Protein AF-A0AAR2LKY1-F1 (afdb_monomer)

Foldseek 3Di:
DDDPPPDPVPPPVVVVVVVVVVVVVVVVVVVVVVVVVVVVVVVVVVVVVVVVVVVVVVVVVVVVVVVVVVVVVVVVVVVVVVVVVVVVVVVVVVVVVVVVVVVVVVVVVVVVVVVVVVVVVVVVVVVVVVVVVVVVVVVVVVVVVVVVVQVVVVVVLVVVVWDDDDRDTHHDDPDDDDPVVVQVVQVVVVHGPDDDPDPVSVDDDDD

Solvent-accessible surface area (backbone atoms only — not comparable to full-atom values): 11869 Å² total; per-residue (Å²): 134,90,80,84,85,81,77,70,88,60,62,64,62,50,52,55,52,48,51,54,49,51,53,50,49,52,51,50,52,53,50,50,52,53,50,52,53,51,48,54,52,52,50,53,52,48,55,52,50,50,53,53,53,52,51,52,49,52,51,52,51,53,51,49,53,53,52,53,50,52,50,52,52,50,53,51,49,50,53,51,53,53,51,53,49,52,53,50,54,52,51,51,52,52,52,54,50,53,51,51,53,50,54,52,50,51,53,53,51,55,50,52,53,51,53,51,54,52,52,50,52,54,51,52,52,52,53,52,51,49,54,52,48,51,54,51,51,56,50,51,54,50,50,54,50,50,52,53,53,49,54,53,52,51,53,50,42,42,76,75,64,30,48,79,55,102,92,47,78,45,75,80,77,92,72,90,71,56,74,69,57,49,37,48,53,29,44,74,73,76,48,64,69,88,76,79,87,46,74,83,71,61,63,76,85,80,129

Organism: Pygocentrus nattereri (NCBI:txid42514)

pLDDT: mean 89.88, std 14.61, range [39.44, 98.62]

Secondary structure (DSSP, 8-state):
---SSSSSTTTHHHHHHHHHHHHHHHHHHHHHHHHHHHHHHHHHHHHHHHHHHHHHHHHHHHHHHHHHHHHHHHHHHHHHHHHHHHHHHHHHHHHHHHHHHHHHHHHHHHHHHHHHHHHHHHHHHHHHHHHHHHHHHHHHHHHHH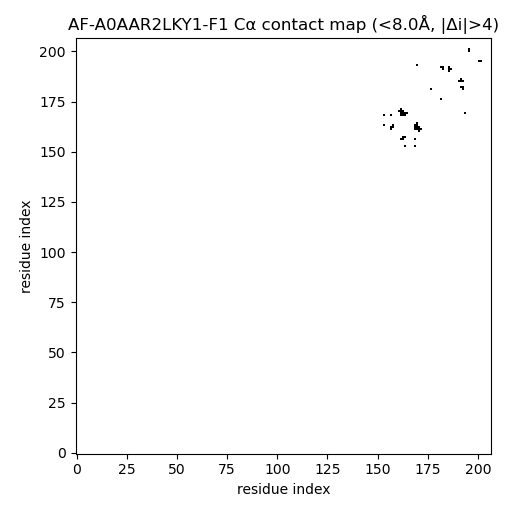HHHHHHHHHHHHHHTTPEEETTEEE---SS---HHHHHHHHHHTT-------STTTS-----

InterPro domains:
  IPR016186 C-type lectin-like/link domain superfamily [G3DSA:3.10.100.10] (134-204)
  IPR016187 C-type lectin fold [SSF56436] (148-202)
  IPR039689 B-cell differentiation antigen CD72 [PTHR15028] (20-203)

Structure (mmCIF, N/CA/C/O backbone):
data_AF-A0AAR2LKY1-F1
#
_entry.id   AF-A0AAR2LKY1-F1
#
loop_
_atom_site.group_PDB
_atom_site.id
_atom_site.type_symbol
_atom_site.label_atom_id
_atom_site.label_alt_id
_atom_site.label_comp_id
_atom_site.label_asym_id
_atom_site.label_entity_id
_atom_site.label_seq_id
_atom_site.pdbx_PDB_ins_code
_atom_site.Cartn_x
_atom_site.Cartn_y
_atom_site.Cartn_z
_atom_site.occupancy
_atom_site.B_iso_or_equiv
_atom_site.auth_seq_id
_atom_site.auth_comp_id
_atom_site.auth_asym_id
_atom_site.auth_atom_id
_atom_site.pdbx_PDB_model_num
ATOM 1 N N . MET A 1 1 ? 84.791 10.234 -128.615 1.00 42.12 1 MET A N 1
ATOM 2 C CA . MET A 1 1 ? 84.547 11.677 -128.827 1.00 42.12 1 MET A CA 1
ATOM 3 C C . MET A 1 1 ? 83.036 11.897 -128.712 1.00 42.12 1 MET A C 1
ATOM 5 O O . MET A 1 1 ? 82.338 11.952 -129.705 1.00 42.12 1 MET A O 1
ATOM 9 N N . CYS A 1 2 ? 82.435 11.636 -127.548 1.00 48.69 2 CYS A N 1
ATOM 10 C CA . CYS A 1 2 ? 82.313 12.575 -126.421 1.00 48.69 2 CYS A CA 1
ATOM 11 C C . CYS A 1 2 ? 81.865 13.966 -126.884 1.00 48.69 2 CYS A C 1
ATOM 13 O O . CYS A 1 2 ? 82.739 14.778 -127.157 1.00 48.69 2 CYS A O 1
ATOM 15 N N . LEU A 1 3 ? 80.543 14.186 -126.991 1.00 42.34 3 LEU A N 1
ATOM 16 C CA . LEU A 1 3 ? 79.830 15.420 -126.574 1.00 42.34 3 LEU A CA 1
ATOM 17 C C . LEU A 1 3 ? 78.361 15.538 -127.043 1.00 42.34 3 LEU A C 1
ATOM 19 O O . LEU A 1 3 ? 77.774 16.599 -126.892 1.00 42.34 3 LEU A O 1
ATOM 23 N N . TYR A 1 4 ? 77.707 14.471 -127.515 1.00 39.44 4 TYR A N 1
ATOM 24 C CA . TYR A 1 4 ? 76.230 14.462 -127.626 1.00 39.44 4 TYR A CA 1
ATOM 25 C C . TYR A 1 4 ? 75.535 13.542 -126.611 1.00 39.44 4 TYR A C 1
ATOM 27 O O . TYR A 1 4 ? 74.364 13.203 -126.733 1.00 39.44 4 TYR A O 1
ATOM 35 N N . ILE A 1 5 ? 76.259 13.197 -125.545 1.00 48.53 5 ILE A N 1
ATOM 36 C CA . ILE A 1 5 ? 75.710 12.680 -124.291 1.00 48.53 5 ILE A CA 1
ATOM 37 C C . ILE A 1 5 ? 75.505 13.901 -123.382 1.00 48.53 5 ILE A C 1
ATOM 39 O O . ILE A 1 5 ? 76.355 14.153 -122.543 1.00 48.53 5 ILE A O 1
ATOM 43 N N . PHE A 1 6 ? 74.467 14.725 -123.588 1.00 48.22 6 PHE A N 1
ATOM 44 C CA . PHE A 1 6 ? 74.024 15.659 -122.527 1.00 48.22 6 PHE A CA 1
ATOM 45 C C . PHE A 1 6 ? 72.581 16.204 -122.634 1.00 48.22 6 PHE A C 1
ATOM 47 O O . PHE A 1 6 ? 72.136 16.820 -121.673 1.00 48.22 6 PHE A O 1
ATOM 54 N N . SER A 1 7 ? 71.801 15.970 -123.709 1.00 47.62 7 SER A N 1
ATOM 55 C CA . SER A 1 7 ? 70.484 16.647 -123.843 1.00 47.62 7 SER A CA 1
ATOM 56 C C . SER A 1 7 ? 69.212 15.779 -123.793 1.00 47.62 7 SER A C 1
ATOM 58 O O . SER A 1 7 ? 68.170 16.319 -123.434 1.00 47.62 7 SER A O 1
ATOM 60 N N . GLU A 1 8 ? 69.230 14.468 -124.084 1.00 43.53 8 GLU A N 1
ATOM 61 C CA . GLU A 1 8 ? 67.970 13.683 -124.177 1.00 43.53 8 GLU A CA 1
ATOM 62 C C . GLU A 1 8 ? 67.787 12.551 -123.154 1.00 43.53 8 GLU A C 1
ATOM 64 O O . GLU A 1 8 ? 66.674 12.061 -122.974 1.00 43.53 8 GLU A O 1
ATOM 69 N N . LEU A 1 9 ? 68.797 12.233 -122.335 1.00 44.31 9 LEU A N 1
ATOM 70 C CA . LEU A 1 9 ? 68.629 11.349 -121.162 1.00 44.31 9 LEU A CA 1
ATOM 71 C C . LEU A 1 9 ? 67.823 12.021 -120.013 1.00 44.31 9 LEU A C 1
ATOM 73 O O . LEU A 1 9 ? 67.823 11.556 -118.877 1.00 44.31 9 LEU A O 1
ATOM 77 N N . SER A 1 10 ? 67.142 13.136 -120.309 1.00 52.94 10 SER A N 1
ATOM 78 C CA . SER A 1 10 ? 66.490 14.068 -119.378 1.00 52.94 10 SER A CA 1
ATOM 79 C C . SER A 1 10 ? 64.951 13.996 -119.405 1.00 52.94 10 SER A C 1
ATOM 81 O O . SER A 1 10 ? 64.291 14.460 -118.477 1.00 52.94 10 SER A O 1
ATOM 83 N N . THR A 1 11 ? 64.330 13.369 -120.412 1.00 48.34 11 THR A N 1
ATOM 84 C CA . THR A 1 11 ? 62.856 13.340 -120.547 1.00 48.34 11 THR A CA 1
ATOM 85 C C . THR A 1 11 ? 62.206 12.035 -120.071 1.00 48.34 11 THR A C 1
ATOM 87 O O . THR A 1 11 ? 61.117 12.092 -119.499 1.00 48.34 11 THR A O 1
ATOM 90 N N . ALA A 1 12 ? 62.859 10.874 -120.213 1.00 50.50 12 ALA A N 1
ATOM 91 C CA . ALA A 1 12 ? 62.299 9.574 -119.804 1.00 50.50 12 ALA A CA 1
ATOM 92 C C . ALA A 1 12 ? 62.483 9.256 -118.301 1.00 50.50 12 ALA A C 1
ATOM 94 O O . ALA A 1 12 ? 61.527 8.864 -117.630 1.00 50.50 12 ALA A O 1
ATOM 95 N N . GLY A 1 13 ? 63.670 9.506 -117.730 1.00 54.38 13 GLY A N 1
ATOM 96 C CA . GLY A 1 13 ? 63.937 9.317 -116.291 1.00 54.38 13 GLY A CA 1
ATOM 97 C C . GLY A 1 13 ? 63.185 10.312 -115.399 1.00 54.38 13 GLY A C 1
ATOM 98 O O . GLY A 1 13 ? 62.749 9.972 -114.302 1.00 54.38 13 GLY A O 1
ATOM 99 N N . ARG A 1 14 ? 62.932 11.519 -115.918 1.00 53.34 14 ARG A N 1
ATOM 100 C CA . ARG A 1 14 ? 62.159 12.570 -115.249 1.00 53.34 14 ARG A CA 1
ATOM 101 C C . ARG A 1 14 ? 60.671 12.202 -115.145 1.00 53.34 14 ARG A C 1
ATOM 103 O O . ARG A 1 14 ? 60.080 12.440 -114.105 1.00 53.34 14 ARG A O 1
ATOM 110 N N . ARG A 1 15 ? 60.080 11.540 -116.153 1.00 54.38 15 ARG A N 1
ATOM 111 C CA . ARG A 1 15 ? 58.678 11.060 -116.116 1.00 54.38 15 ARG A CA 1
ATOM 112 C C . ARG A 1 15 ? 58.466 9.885 -115.151 1.00 54.38 15 ARG A C 1
ATOM 114 O O . ARG A 1 15 ? 57.473 9.881 -114.434 1.00 54.38 15 ARG A O 1
ATOM 121 N N . CYS A 1 16 ? 59.404 8.935 -115.086 1.00 56.94 16 CYS A N 1
ATOM 122 C CA . CYS A 1 16 ? 59.355 7.815 -114.135 1.00 56.94 16 CYS A CA 1
ATOM 123 C C . CYS A 1 16 ? 59.536 8.288 -112.679 1.00 56.94 16 CYS A C 1
ATOM 125 O O . CYS A 1 16 ? 58.765 7.898 -111.806 1.00 56.94 16 CYS A O 1
ATOM 127 N N . PHE A 1 17 ? 60.484 9.202 -112.435 1.00 61.62 17 PHE A N 1
ATOM 128 C CA . PHE A 1 17 ? 60.704 9.816 -111.121 1.00 61.62 17 PHE A CA 1
ATOM 129 C C . PHE A 1 17 ? 59.534 10.710 -110.677 1.00 61.62 17 PHE A C 1
ATOM 131 O O . PHE A 1 17 ? 59.161 10.698 -109.510 1.00 61.62 17 PHE A O 1
ATOM 138 N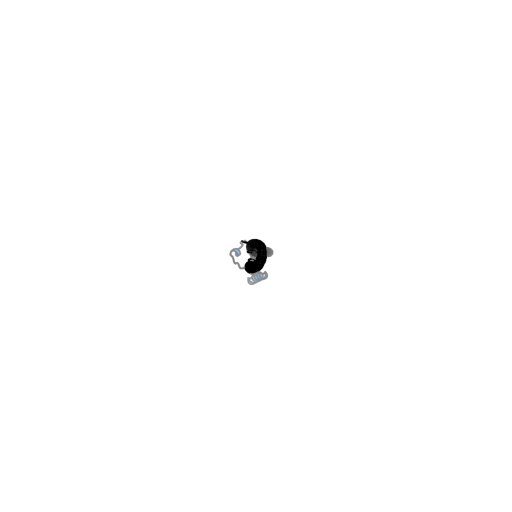 N . ILE A 1 18 ? 58.914 11.458 -111.599 1.00 66.19 18 ILE A N 1
ATOM 139 C CA . ILE A 1 18 ? 57.708 12.247 -111.301 1.00 66.19 18 ILE A CA 1
ATOM 140 C C . ILE A 1 18 ? 56.535 11.324 -110.954 1.00 66.19 18 ILE A C 1
ATOM 142 O O . ILE A 1 18 ? 55.839 11.592 -109.984 1.00 66.19 18 ILE A O 1
ATOM 146 N N . GLN A 1 19 ? 56.328 10.223 -111.682 1.00 70.25 19 GLN A N 1
ATOM 147 C CA . GLN A 1 19 ? 55.234 9.288 -111.401 1.00 70.25 19 GLN A CA 1
ATOM 148 C C . GLN A 1 19 ? 55.386 8.615 -110.028 1.00 70.25 19 GLN A C 1
ATOM 150 O O . GLN A 1 19 ? 54.423 8.553 -109.266 1.00 70.25 19 GLN A O 1
ATOM 155 N N . THR A 1 20 ? 56.589 8.151 -109.675 1.00 74.50 20 THR A N 1
ATOM 156 C CA . THR A 1 20 ? 56.851 7.561 -108.352 1.00 74.50 20 THR A CA 1
ATOM 157 C C . THR A 1 20 ? 56.783 8.601 -107.236 1.00 74.50 20 THR A C 1
ATOM 159 O O . THR A 1 20 ? 56.235 8.305 -106.177 1.00 74.50 20 THR A O 1
ATOM 162 N N . ALA A 1 21 ? 57.250 9.832 -107.472 1.00 77.31 21 ALA A N 1
ATOM 163 C CA . ALA A 1 21 ? 57.125 10.937 -106.524 1.00 77.31 21 ALA A CA 1
ATOM 164 C C . ALA A 1 21 ? 55.664 11.362 -106.305 1.00 77.31 21 ALA A C 1
ATOM 166 O O . ALA A 1 21 ? 55.271 11.604 -105.168 1.00 77.31 21 ALA A O 1
ATOM 167 N N . VAL A 1 22 ? 54.842 11.402 -107.359 1.00 82.88 22 VAL A N 1
ATOM 168 C CA . VAL A 1 22 ? 53.401 11.695 -107.268 1.00 82.88 22 VAL A CA 1
ATOM 169 C C . VAL A 1 22 ? 52.675 10.581 -106.516 1.00 82.88 22 VAL A C 1
ATOM 171 O O . VAL A 1 22 ? 51.892 10.871 -105.616 1.00 82.88 22 VAL A O 1
ATOM 174 N N . CYS A 1 23 ? 52.969 9.310 -106.805 1.00 83.62 23 CYS A N 1
ATOM 175 C CA . CYS A 1 23 ? 52.400 8.185 -106.062 1.00 83.62 23 CYS A CA 1
ATOM 176 C C . CYS A 1 23 ? 52.818 8.191 -104.585 1.00 83.62 23 CYS A C 1
ATOM 178 O O . CYS A 1 23 ? 51.975 7.978 -103.718 1.00 83.62 23 CYS A O 1
ATOM 180 N N . LEU A 1 24 ? 54.086 8.478 -104.279 1.00 85.12 24 LEU A N 1
ATOM 181 C CA . LEU A 1 24 ? 54.571 8.576 -102.903 1.00 85.12 24 LEU A CA 1
ATOM 182 C C . LEU A 1 24 ? 53.950 9.768 -102.169 1.00 85.12 24 LEU A C 1
ATOM 184 O O . LEU A 1 24 ? 53.551 9.621 -101.020 1.00 85.12 24 LEU A O 1
ATOM 188 N N . ALA A 1 25 ? 53.822 10.926 -102.821 1.00 85.94 25 ALA A N 1
ATOM 189 C CA . ALA A 1 25 ? 53.178 12.102 -102.245 1.00 85.94 25 ALA A CA 1
ATOM 190 C C . ALA A 1 25 ? 51.695 11.844 -101.951 1.00 85.94 25 ALA A C 1
ATOM 192 O O . ALA A 1 25 ? 51.232 12.159 -100.859 1.00 85.94 25 ALA A O 1
ATOM 193 N N . LEU A 1 26 ? 50.965 11.210 -102.874 1.00 86.25 26 LEU A N 1
ATOM 194 C CA . LEU A 1 26 ? 49.570 10.812 -102.663 1.00 86.25 26 LEU A CA 1
ATOM 195 C C . LEU A 1 26 ? 49.434 9.803 -101.518 1.00 86.25 26 LEU A C 1
ATOM 197 O O . LEU A 1 26 ? 48.571 9.972 -100.663 1.00 86.25 26 LEU A O 1
ATOM 201 N N . LEU A 1 27 ? 50.311 8.797 -101.454 1.00 88.25 27 LEU A N 1
ATOM 202 C CA . LEU A 1 27 ? 50.357 7.857 -100.331 1.00 88.25 27 LEU A CA 1
ATOM 203 C C . LEU A 1 27 ? 50.666 8.566 -99.011 1.00 88.25 27 LEU A C 1
ATOM 205 O O . LEU A 1 27 ? 50.024 8.286 -98.008 1.00 88.25 27 LEU A O 1
ATOM 209 N N . CYS A 1 28 ? 51.604 9.510 -99.006 1.00 88.50 28 CYS A N 1
ATOM 210 C CA . CYS A 1 28 ? 51.972 10.266 -97.815 1.00 88.50 28 CYS A CA 1
ATOM 211 C C . CYS A 1 28 ? 50.807 11.141 -97.332 1.00 88.50 28 CYS A C 1
ATOM 213 O O . CYS A 1 28 ? 50.486 11.142 -96.149 1.00 88.50 28 CYS A O 1
ATOM 215 N N . VAL A 1 29 ? 50.105 11.812 -98.249 1.00 90.12 29 VAL A N 1
ATOM 216 C CA . VAL A 1 29 ? 48.891 12.580 -97.937 1.00 90.12 29 VAL A CA 1
ATOM 217 C C . VAL A 1 29 ? 47.795 11.670 -97.379 1.00 90.12 29 VAL A C 1
ATOM 219 O O . VAL A 1 29 ? 47.201 12.008 -96.361 1.00 90.12 29 VAL A O 1
ATOM 222 N N . LEU A 1 30 ? 47.559 10.499 -97.980 1.00 88.94 30 LEU A N 1
ATOM 223 C CA . LEU A 1 30 ? 46.585 9.522 -97.477 1.00 88.94 30 LEU A CA 1
ATOM 224 C C . LEU A 1 30 ? 46.961 8.974 -96.092 1.00 88.94 30 LEU A C 1
ATOM 226 O O . LEU A 1 30 ? 46.099 8.802 -95.236 1.00 88.94 30 LEU A O 1
ATOM 230 N N . LEU A 1 31 ? 48.243 8.716 -95.839 1.00 90.00 31 LEU A N 1
ATOM 231 C CA . LEU A 1 31 ? 48.712 8.278 -94.524 1.00 90.00 31 LEU A CA 1
ATOM 232 C C . LEU A 1 31 ? 48.541 9.386 -93.479 1.00 90.00 31 LEU A C 1
ATOM 234 O O . LEU A 1 31 ? 48.073 9.113 -92.375 1.00 90.00 31 LEU A O 1
ATOM 238 N N . LEU A 1 32 ? 48.848 10.637 -93.829 1.00 90.38 32 LEU A N 1
ATOM 239 C CA . LEU A 1 32 ? 48.652 11.783 -92.942 1.00 90.38 32 LEU A CA 1
ATOM 240 C C . LEU A 1 32 ? 47.172 12.005 -92.612 1.00 90.38 32 LEU A C 1
ATOM 242 O O . LEU A 1 32 ? 46.862 12.274 -91.456 1.00 90.38 32 LEU A O 1
ATOM 246 N N . THR A 1 33 ? 46.250 11.849 -93.568 1.00 89.06 33 THR A N 1
ATOM 247 C CA . THR A 1 33 ? 44.808 11.980 -93.290 1.00 89.06 33 THR A CA 1
ATOM 248 C C . THR A 1 33 ? 44.283 10.863 -92.391 1.00 89.06 33 THR A C 1
ATOM 250 O O . THR A 1 33 ? 43.470 11.118 -91.505 1.00 89.06 33 THR A O 1
ATOM 253 N N . VAL A 1 34 ? 44.765 9.628 -92.556 1.00 93.00 34 VAL A N 1
ATOM 254 C CA . VAL A 1 34 ? 44.407 8.518 -91.659 1.00 93.00 34 VAL A CA 1
ATOM 255 C C . VAL A 1 34 ? 44.932 8.769 -90.245 1.00 93.00 34 VAL A C 1
ATOM 257 O O . VAL A 1 34 ? 44.190 8.583 -89.281 1.00 93.00 34 VAL A O 1
ATOM 260 N N . ILE A 1 35 ? 46.178 9.232 -90.110 1.00 92.38 35 ILE A N 1
ATOM 261 C CA . ILE A 1 35 ? 46.785 9.548 -88.811 1.00 92.38 35 ILE A CA 1
ATOM 262 C C . ILE A 1 35 ? 46.032 10.688 -88.118 1.00 92.38 35 ILE A C 1
ATOM 264 O O . ILE A 1 35 ? 45.729 10.568 -86.933 1.00 92.38 35 ILE A O 1
ATOM 268 N N . THR A 1 36 ? 45.684 11.766 -88.828 1.00 92.19 36 THR A N 1
ATOM 269 C CA . THR A 1 36 ? 44.952 12.893 -88.226 1.00 92.19 36 THR A CA 1
ATOM 270 C C . THR A 1 36 ? 43.546 12.493 -87.786 1.00 92.19 36 THR A C 1
ATOM 272 O O . THR A 1 36 ? 43.136 12.850 -86.684 1.00 92.19 36 THR A O 1
ATOM 275 N N . VAL A 1 37 ? 42.825 11.690 -88.576 1.00 93.12 37 VAL A N 1
ATOM 276 C CA . VAL A 1 37 ? 41.504 11.163 -88.187 1.00 93.12 37 VAL A CA 1
ATOM 277 C C . VAL A 1 37 ? 41.604 10.213 -86.992 1.00 93.12 37 VAL A C 1
ATOM 279 O O . VAL A 1 37 ? 40.768 10.278 -86.089 1.00 93.12 37 VAL A O 1
ATOM 282 N N . LEU A 1 38 ? 42.614 9.338 -86.960 1.00 93.44 38 LEU A N 1
ATOM 283 C CA . LEU A 1 38 ? 42.846 8.433 -85.834 1.00 93.44 38 LEU A CA 1
ATOM 284 C C . LEU A 1 38 ? 43.159 9.219 -84.556 1.00 93.44 38 LEU A C 1
ATOM 286 O O . LEU A 1 38 ? 42.605 8.910 -83.506 1.00 93.44 38 LEU A O 1
ATOM 290 N N . TRP A 1 39 ? 43.984 10.262 -84.661 1.00 94.06 39 TRP A N 1
ATOM 291 C CA . TRP A 1 39 ? 44.324 11.137 -83.544 1.00 94.06 39 TRP A CA 1
ATOM 292 C C . TRP A 1 39 ? 43.085 11.847 -82.989 1.00 94.06 39 TRP A C 1
ATOM 294 O O . TRP A 1 39 ? 42.836 11.750 -81.794 1.00 94.06 39 TRP A O 1
ATOM 304 N N . ILE A 1 40 ? 42.240 12.431 -83.852 1.00 92.62 40 ILE A N 1
ATOM 305 C CA . ILE A 1 40 ? 40.967 13.064 -83.452 1.00 92.62 40 ILE A CA 1
ATOM 306 C C . ILE A 1 40 ? 40.027 12.066 -82.755 1.00 92.62 40 ILE A C 1
ATOM 308 O O . ILE A 1 40 ? 39.369 12.406 -81.772 1.00 92.62 40 ILE A O 1
ATOM 312 N N . LYS A 1 41 ? 39.945 10.820 -83.244 1.00 94.12 41 LYS A N 1
ATOM 313 C CA . LYS A 1 41 ? 39.139 9.776 -82.588 1.00 94.12 41 LYS A CA 1
ATOM 314 C C . LYS A 1 41 ? 39.690 9.402 -81.211 1.00 94.12 41 LYS A C 1
ATOM 316 O O . LYS A 1 41 ? 38.903 9.231 -80.285 1.00 94.12 41 LYS A O 1
ATOM 321 N N . VAL A 1 42 ? 41.010 9.275 -81.078 1.00 92.88 42 VAL A N 1
ATOM 322 C CA . VAL A 1 42 ? 41.674 8.951 -79.806 1.00 92.88 42 VAL A CA 1
ATOM 323 C C . VAL A 1 42 ? 41.517 10.090 -78.796 1.00 92.88 42 VAL A C 1
ATOM 325 O O . VAL A 1 42 ? 41.200 9.818 -77.641 1.00 92.88 42 VAL A O 1
ATOM 328 N N . THR A 1 43 ? 41.662 11.353 -79.210 1.00 90.88 43 THR A N 1
ATOM 329 C CA . THR A 1 43 ? 41.437 12.506 -78.322 1.00 90.88 43 THR A CA 1
ATOM 330 C C . THR A 1 43 ? 39.981 12.577 -77.871 1.00 90.88 43 THR A C 1
ATOM 332 O O . THR A 1 43 ? 39.729 12.672 -76.678 1.00 90.88 43 THR A O 1
ATOM 335 N N . ALA A 1 44 ? 39.017 12.391 -78.781 1.00 91.62 44 ALA A N 1
ATOM 336 C CA . ALA A 1 44 ? 37.596 12.381 -78.422 1.00 91.62 44 ALA A CA 1
ATOM 337 C C . ALA A 1 44 ? 37.235 11.255 -77.430 1.00 91.62 44 ALA A C 1
ATOM 339 O O . ALA A 1 44 ? 36.431 11.461 -76.523 1.00 91.62 44 ALA A O 1
ATOM 340 N N . GLN A 1 45 ? 37.839 10.068 -77.574 1.00 93.75 45 GLN A N 1
ATOM 341 C CA . GLN A 1 45 ? 37.680 8.976 -76.606 1.00 93.75 45 GLN A CA 1
ATOM 342 C C . GLN A 1 45 ? 38.305 9.308 -75.245 1.00 93.75 45 GLN A C 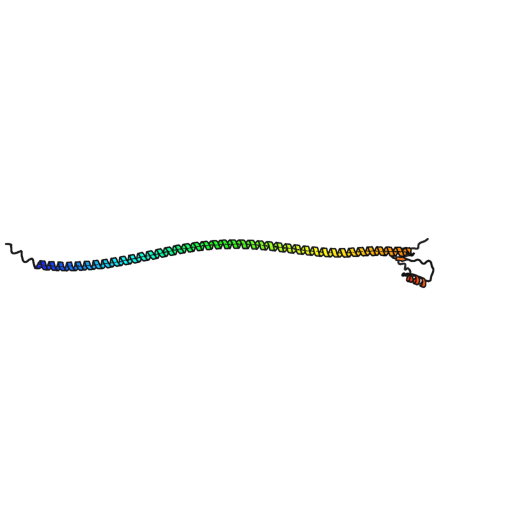1
ATOM 344 O O . GLN A 1 45 ? 37.721 8.974 -74.215 1.00 93.75 45 GLN A O 1
ATOM 349 N N . SER A 1 46 ? 39.467 9.968 -75.234 1.00 93.12 46 SER A N 1
ATOM 350 C CA . SER A 1 46 ? 40.130 10.425 -74.009 1.00 93.12 46 SER A CA 1
ATOM 351 C C . SER A 1 46 ? 39.274 11.446 -73.253 1.00 93.12 46 SER A C 1
ATOM 353 O O . SER A 1 46 ? 39.041 11.272 -72.060 1.00 93.12 46 SER A O 1
ATOM 355 N N . ASP A 1 47 ? 38.731 12.444 -73.953 1.00 93.31 47 ASP A N 1
ATOM 356 C CA . ASP A 1 47 ? 37.879 13.489 -73.366 1.00 93.31 47 ASP A CA 1
ATOM 357 C C . ASP A 1 47 ? 36.571 12.901 -72.799 1.00 93.31 47 ASP A C 1
ATOM 359 O O . ASP A 1 47 ? 36.095 13.282 -71.723 1.00 93.31 47 ASP A O 1
ATOM 363 N N . GLN A 1 48 ? 35.990 11.918 -73.499 1.00 93.62 48 GLN A N 1
ATOM 364 C CA . GLN A 1 48 ? 34.811 11.192 -73.024 1.00 93.62 48 GLN A CA 1
ATOM 365 C C . GLN A 1 48 ? 35.120 10.385 -71.754 1.00 93.62 48 GLN A C 1
ATOM 367 O O . GLN A 1 48 ? 34.310 10.363 -70.822 1.00 93.62 48 GLN A O 1
ATOM 372 N N . LEU A 1 49 ? 36.283 9.729 -71.702 1.00 93.31 49 LEU A N 1
ATOM 373 C CA . LEU A 1 49 ? 36.716 8.966 -70.534 1.00 93.31 49 LEU A CA 1
ATOM 374 C C . LEU A 1 49 ? 36.999 9.884 -69.334 1.00 93.31 49 LEU A C 1
ATOM 376 O O . LEU A 1 49 ? 36.597 9.554 -68.220 1.00 93.31 49 LEU A O 1
ATOM 380 N N . GLU A 1 50 ? 37.608 11.052 -69.552 1.00 94.50 50 GLU A N 1
ATOM 381 C CA . GLU A 1 50 ? 37.841 12.070 -68.518 1.00 94.50 50 GLU A CA 1
ATOM 382 C C . GLU A 1 50 ? 36.521 12.621 -67.955 1.00 94.50 50 GLU A C 1
ATOM 384 O O . GLU A 1 50 ? 36.334 12.700 -66.736 1.00 94.50 50 GLU A O 1
ATOM 389 N N . THR A 1 51 ? 35.549 12.898 -68.826 1.00 95.06 51 THR A N 1
ATOM 390 C CA . THR A 1 51 ? 34.195 13.301 -68.413 1.00 95.06 51 THR A CA 1
ATOM 391 C C . THR A 1 51 ? 33.521 12.208 -67.577 1.00 95.06 51 THR A C 1
ATOM 393 O O . THR A 1 51 ? 32.928 12.477 -66.533 1.00 95.06 51 THR A O 1
ATOM 396 N N . SER A 1 52 ? 33.640 10.942 -67.987 1.00 96.31 52 SER A N 1
ATOM 397 C CA . SER A 1 52 ? 33.096 9.823 -67.213 1.00 96.31 52 SER A CA 1
ATOM 398 C C . SER A 1 52 ? 33.781 9.672 -65.849 1.00 96.31 52 SER A C 1
ATOM 400 O O . SER A 1 52 ? 33.110 9.391 -64.857 1.00 96.31 52 SER A O 1
ATOM 402 N N . TYR A 1 53 ? 35.101 9.852 -65.783 1.00 94.75 53 TYR A N 1
ATOM 403 C CA . TYR A 1 53 ? 35.882 9.732 -64.551 1.00 94.75 53 TYR A CA 1
ATOM 404 C C . TYR A 1 53 ? 35.558 10.846 -63.543 1.00 94.75 53 TYR A C 1
ATOM 406 O O . TYR A 1 53 ? 35.405 10.589 -62.344 1.00 94.75 53 TYR A O 1
ATOM 414 N N . THR A 1 54 ? 35.411 12.082 -64.021 1.00 96.19 54 THR A N 1
ATOM 415 C CA . THR A 1 54 ? 35.025 13.231 -63.188 1.00 96.19 54 THR A CA 1
ATOM 416 C C . THR A 1 54 ? 33.602 13.083 -62.651 1.00 96.19 54 THR A C 1
ATOM 418 O O . THR A 1 54 ? 33.396 13.250 -61.449 1.00 96.19 54 THR A O 1
ATOM 421 N N . ASN A 1 55 ? 32.647 12.658 -63.484 1.00 96.81 55 ASN A N 1
ATOM 422 C CA . ASN A 1 55 ? 31.282 12.351 -63.044 1.00 96.81 55 ASN A CA 1
ATOM 423 C C . ASN A 1 55 ? 31.258 11.271 -61.954 1.00 96.81 55 ASN A C 1
ATOM 425 O O . ASN A 1 55 ? 30.632 11.462 -60.912 1.00 96.81 55 ASN A O 1
ATOM 429 N N . LEU A 1 56 ? 32.000 10.173 -62.142 1.00 96.12 56 LEU A N 1
ATOM 430 C CA . LEU A 1 56 ? 32.087 9.106 -61.142 1.00 96.12 56 LEU A CA 1
ATOM 431 C C . LEU A 1 56 ? 32.720 9.591 -59.827 1.00 96.12 56 LEU A C 1
ATOM 433 O O . LEU A 1 56 ? 32.329 9.159 -58.744 1.00 96.12 56 LEU A O 1
ATOM 437 N N . THR A 1 57 ? 33.684 10.511 -59.904 1.00 95.94 57 THR A N 1
ATOM 438 C CA . THR A 1 57 ? 34.292 11.137 -58.721 1.00 95.94 57 THR A CA 1
ATOM 439 C C . THR A 1 57 ? 33.270 11.975 -57.951 1.00 9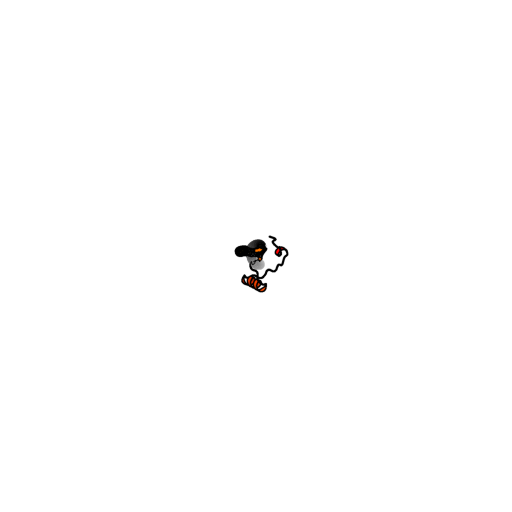5.94 57 THR A C 1
ATOM 441 O O . THR A 1 57 ? 33.176 11.837 -56.733 1.00 95.94 57 THR A O 1
ATOM 444 N N . ILE A 1 58 ? 32.446 12.762 -58.651 1.00 97.00 58 ILE A N 1
ATOM 445 C CA . ILE A 1 58 ? 31.368 13.555 -58.043 1.00 97.00 58 ILE A CA 1
ATOM 446 C C . ILE A 1 58 ? 30.339 12.645 -57.366 1.00 97.00 58 ILE A C 1
ATOM 448 O O . ILE A 1 58 ? 29.965 12.894 -56.222 1.00 97.00 58 ILE A O 1
ATOM 452 N N . GLU A 1 59 ? 29.900 11.576 -58.035 1.00 97.62 59 GLU A N 1
ATOM 453 C CA . GLU A 1 59 ? 28.960 10.612 -57.448 1.00 97.62 59 GLU A CA 1
ATOM 454 C C . GLU A 1 59 ? 29.536 9.947 -56.195 1.00 97.62 59 GLU A C 1
ATOM 456 O O . GLU A 1 59 ? 28.851 9.832 -55.175 1.00 97.62 59 GLU A O 1
ATOM 461 N N . ARG A 1 60 ? 30.814 9.555 -56.235 1.00 97.56 60 ARG A N 1
ATOM 462 C CA . ARG A 1 60 ? 31.516 8.978 -55.084 1.00 97.56 60 ARG A CA 1
ATOM 463 C C . ARG A 1 60 ? 31.593 9.961 -53.916 1.00 97.56 60 ARG A C 1
ATOM 465 O O . ARG A 1 60 ? 31.325 9.561 -52.784 1.00 97.56 60 ARG A O 1
ATOM 472 N N . ASP A 1 61 ? 31.908 11.226 -54.167 1.00 97.25 61 ASP A N 1
ATOM 473 C CA . ASP A 1 61 ? 31.990 12.245 -53.116 1.00 97.25 61 ASP A CA 1
ATOM 474 C C . ASP A 1 61 ? 30.599 12.569 -52.537 1.00 97.25 61 ASP A C 1
ATOM 476 O O . ASP A 1 61 ? 30.436 12.670 -51.320 1.00 97.25 61 ASP A O 1
ATOM 480 N N . GLN A 1 62 ? 29.558 12.614 -53.376 1.00 98.00 62 GLN A N 1
ATOM 481 C CA . GLN A 1 62 ? 28.169 12.756 -52.924 1.00 98.00 62 GLN A CA 1
ATOM 482 C C . GLN A 1 62 ? 27.720 11.580 -52.050 1.00 98.00 62 GLN A C 1
ATOM 484 O O . GLN A 1 62 ? 27.076 11.781 -51.016 1.00 98.00 62 GLN A O 1
ATOM 489 N N . LEU A 1 63 ? 28.048 10.347 -52.450 1.00 97.88 63 LEU A N 1
ATOM 490 C CA . LEU A 1 63 ? 27.776 9.152 -51.652 1.00 97.88 63 LEU A CA 1
ATOM 491 C C . LEU A 1 63 ? 28.543 9.188 -50.329 1.00 97.88 63 LEU A C 1
ATOM 493 O O . LEU A 1 63 ? 27.972 8.853 -49.292 1.00 97.88 63 LEU A O 1
ATOM 497 N N . MET A 1 64 ? 29.793 9.656 -50.340 1.00 97.38 64 MET A N 1
ATOM 498 C CA . MET A 1 64 ? 30.590 9.834 -49.130 1.00 97.38 64 MET A CA 1
ATOM 499 C C . MET A 1 6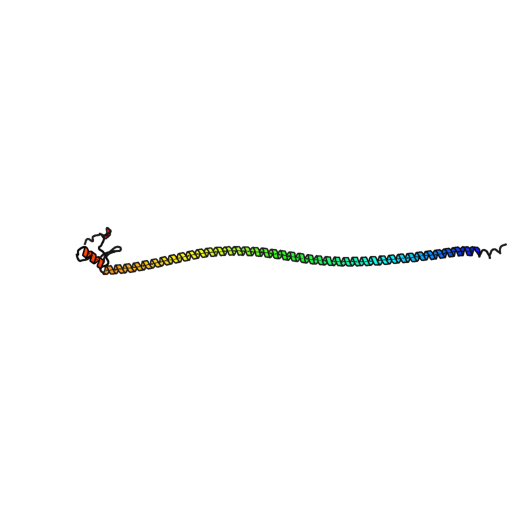4 ? 29.921 10.819 -48.161 1.00 97.38 64 MET A C 1
ATOM 501 O O . MET A 1 64 ? 29.743 10.477 -46.994 1.00 97.38 64 MET A O 1
ATOM 505 N N . THR A 1 65 ? 29.462 11.983 -48.637 1.00 97.81 65 THR A N 1
ATOM 506 C CA . THR A 1 65 ? 28.727 12.959 -47.808 1.00 97.81 65 THR A CA 1
ATOM 507 C C . THR A 1 65 ? 27.416 12.391 -47.256 1.00 97.81 65 THR A C 1
ATOM 509 O O . THR A 1 65 ? 27.094 12.578 -46.081 1.00 97.81 65 THR A O 1
ATOM 512 N N . LYS A 1 66 ? 26.647 11.658 -48.071 1.00 98.25 66 LYS A N 1
ATOM 513 C CA . LYS A 1 66 ? 25.427 10.986 -47.590 1.00 98.25 66 LYS A CA 1
ATOM 514 C C . LYS A 1 66 ? 25.751 9.981 -46.485 1.00 98.25 66 LYS A C 1
ATOM 516 O O . LYS A 1 66 ? 25.050 9.936 -45.478 1.00 98.25 66 LYS A O 1
ATOM 521 N N . ASN A 1 67 ? 26.829 9.217 -46.639 1.00 96.75 67 ASN A N 1
ATOM 522 C CA . ASN A 1 67 ? 27.239 8.215 -45.663 1.00 96.75 67 ASN A CA 1
ATOM 523 C C . ASN A 1 67 ? 27.725 8.833 -44.337 1.00 96.75 67 ASN A C 1
ATOM 525 O O . ASN A 1 67 ? 27.432 8.297 -43.266 1.00 96.75 67 ASN A O 1
ATOM 529 N N . THR A 1 68 ? 28.419 9.977 -44.375 1.00 97.94 68 THR A N 1
ATOM 530 C CA . THR A 1 68 ? 28.808 10.706 -43.154 1.00 97.94 68 THR A CA 1
ATOM 531 C C . THR A 1 68 ? 27.597 11.280 -42.426 1.00 97.94 68 THR A C 1
ATOM 533 O O . THR A 1 68 ? 27.514 11.157 -41.205 1.00 97.94 68 THR A O 1
ATOM 536 N N . ASN A 1 69 ? 26.625 11.834 -43.159 1.00 98.12 69 ASN A N 1
ATOM 537 C CA . ASN A 1 69 ? 25.398 12.375 -42.567 1.00 98.12 69 ASN A CA 1
ATOM 538 C C . ASN A 1 69 ? 24.559 11.273 -41.908 1.00 98.12 69 ASN A C 1
ATOM 540 O O . ASN A 1 69 ? 24.176 11.411 -40.751 1.00 98.12 69 ASN A O 1
ATOM 544 N N . LEU A 1 70 ? 24.362 10.140 -42.593 1.00 98.25 70 LEU A N 1
ATOM 545 C CA . LEU A 1 70 ? 23.664 8.979 -42.028 1.00 98.25 70 LEU A CA 1
ATOM 546 C C . LEU A 1 70 ? 24.369 8.420 -40.785 1.00 98.25 70 LEU A C 1
ATOM 548 O O . LEU A 1 70 ? 23.715 7.966 -39.848 1.00 98.25 70 LEU A O 1
ATOM 552 N N . THR A 1 71 ? 25.703 8.462 -40.751 1.00 98.00 71 THR A N 1
ATOM 553 C CA . THR A 1 71 ? 26.473 8.059 -39.565 1.00 98.00 71 THR A CA 1
ATOM 554 C C . THR A 1 71 ? 26.202 8.995 -38.387 1.00 98.00 71 THR A C 1
ATOM 556 O O . THR A 1 71 ? 25.937 8.515 -37.288 1.00 98.00 71 THR A O 1
ATOM 559 N N . ALA A 1 72 ? 26.185 10.309 -38.624 1.00 97.75 72 ALA A N 1
ATOM 560 C CA . ALA A 1 72 ? 25.874 11.295 -37.594 1.00 97.75 72 ALA A CA 1
ATOM 561 C C . ALA A 1 72 ? 24.434 11.152 -37.066 1.00 97.75 72 ALA A C 1
ATOM 563 O O . ALA A 1 72 ? 24.226 11.165 -35.854 1.00 97.75 72 ALA A O 1
ATOM 564 N N . GLU A 1 73 ? 23.450 10.954 -37.950 1.00 98.19 73 GLU A N 1
ATOM 565 C CA . GLU A 1 73 ? 22.055 10.698 -37.559 1.00 98.19 73 GLU A CA 1
ATOM 566 C C . GLU A 1 73 ? 21.926 9.419 -36.723 1.00 98.19 73 GLU A C 1
ATOM 568 O O . GLU A 1 73 ? 21.246 9.407 -35.695 1.00 98.19 73 GLU A O 1
ATOM 573 N N . ARG A 1 74 ? 22.627 8.348 -37.114 1.00 98.12 74 ARG A N 1
ATOM 574 C CA . ARG A 1 74 ? 22.665 7.096 -36.351 1.00 98.12 74 ARG A CA 1
ATOM 575 C C . ARG A 1 74 ? 23.269 7.293 -34.961 1.00 98.12 74 ARG A C 1
ATOM 577 O O . ARG A 1 74 ? 22.724 6.763 -33.998 1.00 98.12 74 ARG A O 1
ATOM 584 N N . ASP A 1 75 ? 24.351 8.056 -34.830 1.00 98.19 75 ASP A N 1
ATOM 585 C CA . ASP A 1 75 ? 24.994 8.317 -33.534 1.00 98.19 75 ASP A CA 1
ATOM 586 C C . ASP A 1 75 ? 24.128 9.204 -32.622 1.00 98.19 75 ASP A C 1
ATOM 588 O O . ASP A 1 75 ? 24.045 8.983 -31.407 1.00 98.19 75 ASP A O 1
ATOM 592 N N . GLN A 1 76 ? 23.411 10.169 -33.206 1.00 98.50 76 GLN A N 1
ATOM 593 C CA . GLN A 1 76 ? 22.408 10.959 -32.492 1.00 98.50 76 GLN A CA 1
ATOM 594 C C . GLN A 1 76 ? 21.251 10.086 -32.000 1.00 98.50 76 GLN A C 1
ATOM 596 O O . GLN A 1 76 ? 20.874 10.163 -30.826 1.00 98.50 76 GLN A O 1
ATOM 601 N N . LEU A 1 77 ? 20.715 9.221 -32.865 1.00 98.38 77 LEU A N 1
ATOM 602 C CA . LEU A 1 77 ? 19.641 8.303 -32.499 1.00 98.38 77 LEU A CA 1
ATOM 603 C C . LEU A 1 77 ? 20.095 7.322 -31.412 1.00 98.38 77 LEU A C 1
ATOM 605 O O . LEU A 1 77 ? 19.357 7.079 -30.458 1.00 98.38 77 LEU A O 1
ATOM 609 N N . GLN A 1 78 ? 21.329 6.822 -31.506 1.00 98.31 78 GLN A N 1
ATOM 610 C CA . GLN A 1 78 ? 21.926 5.952 -30.497 1.00 98.31 78 GLN A CA 1
ATOM 611 C C . GLN A 1 78 ? 21.988 6.643 -29.129 1.00 98.31 78 GLN A C 1
ATOM 613 O O . GLN A 1 78 ? 21.622 6.041 -28.121 1.00 98.31 78 GLN A O 1
ATOM 618 N N . THR A 1 79 ? 22.390 7.915 -29.096 1.00 98.38 79 THR A N 1
ATOM 619 C CA . THR A 1 79 ? 22.451 8.713 -27.862 1.00 98.38 79 THR A CA 1
ATOM 620 C C . THR A 1 79 ? 21.058 8.938 -27.266 1.00 98.38 79 THR A C 1
ATOM 622 O O . THR A 1 79 ? 20.851 8.795 -26.059 1.00 98.38 79 THR A O 1
ATOM 625 N N . SER A 1 80 ? 20.068 9.252 -28.107 1.00 98.50 80 SER A N 1
ATOM 626 C CA . SER A 1 80 ? 18.674 9.385 -27.669 1.00 98.50 80 SER A CA 1
ATOM 627 C C . SER A 1 80 ? 18.143 8.074 -27.076 1.00 98.50 80 SER A C 1
ATOM 629 O O . SER A 1 80 ? 17.552 8.074 -25.995 1.00 98.50 80 SER A O 1
ATOM 631 N N . TYR A 1 81 ? 18.434 6.942 -27.722 1.00 98.25 81 TYR A N 1
ATOM 632 C CA . TYR A 1 81 ? 18.036 5.616 -27.253 1.00 98.25 81 TYR A CA 1
ATOM 633 C C . TYR A 1 81 ? 18.661 5.248 -25.897 1.00 98.25 81 TYR A C 1
ATOM 635 O O . TYR A 1 81 ? 17.977 4.707 -25.019 1.00 98.25 81 TYR A O 1
ATOM 643 N N . THR A 1 82 ? 19.943 5.560 -25.684 1.00 98.38 82 THR A N 1
ATOM 644 C CA . THR A 1 82 ? 20.603 5.320 -24.391 1.00 98.38 82 THR A CA 1
ATOM 645 C C . THR A 1 82 ? 20.013 6.185 -23.284 1.00 98.38 82 THR A C 1
ATOM 647 O O . THR A 1 82 ? 19.769 5.678 -22.190 1.00 98.38 82 THR A O 1
ATOM 650 N N . ASN A 1 83 ? 19.702 7.453 -23.568 1.00 98.56 83 ASN A N 1
ATOM 651 C CA . ASN A 1 83 ? 19.076 8.346 -22.592 1.00 98.56 83 ASN A CA 1
ATOM 652 C C . ASN A 1 83 ? 17.688 7.841 -22.186 1.00 98.56 83 ASN A C 1
ATOM 654 O O . ASN A 1 83 ? 17.395 7.737 -20.997 1.00 98.56 83 ASN A O 1
ATOM 658 N N . LEU A 1 84 ? 16.872 7.428 -23.159 1.00 98.25 84 LEU A N 1
ATOM 659 C CA . LEU A 1 84 ? 15.544 6.877 -22.888 1.00 98.25 84 LEU A CA 1
ATOM 660 C C . LEU A 1 84 ? 15.611 5.572 -22.077 1.00 98.25 84 LEU A C 1
ATOM 662 O O . LEU A 1 84 ? 14.763 5.315 -21.226 1.00 98.25 84 LEU A O 1
ATOM 666 N N . THR A 1 85 ? 16.635 4.749 -22.311 1.00 98.12 85 THR A N 1
ATOM 667 C CA . THR A 1 85 ? 16.892 3.537 -21.516 1.00 98.12 85 THR A CA 1
ATOM 668 C C . THR A 1 85 ? 17.195 3.895 -20.058 1.00 98.12 85 THR A C 1
ATOM 670 O O . THR A 1 85 ? 16.604 3.300 -19.161 1.00 98.12 85 THR A O 1
ATOM 673 N N . ILE A 1 86 ? 18.030 4.909 -19.814 1.00 98.31 86 ILE A N 1
ATOM 674 C CA . ILE A 1 86 ? 18.339 5.391 -18.459 1.00 98.31 86 ILE A CA 1
ATOM 675 C C . ILE A 1 86 ? 17.078 5.924 -17.766 1.00 98.31 86 ILE A C 1
ATOM 677 O O . ILE A 1 86 ? 16.813 5.570 -16.618 1.00 98.31 86 ILE A O 1
ATOM 681 N N . GLU A 1 87 ? 16.274 6.740 -18.452 1.00 98.44 87 GLU A N 1
ATOM 682 C CA . GLU A 1 87 ? 15.016 7.265 -17.902 1.00 98.44 87 GLU A CA 1
ATOM 683 C C . GLU A 1 87 ? 14.033 6.145 -17.549 1.00 98.44 87 GLU A C 1
ATOM 685 O O . GLU A 1 87 ? 13.430 6.157 -16.473 1.00 98.44 87 GLU A O 1
ATOM 690 N N . ARG A 1 88 ? 13.905 5.138 -18.421 1.00 98.38 88 ARG A N 1
ATOM 691 C CA . ARG A 1 88 ? 13.077 3.954 -18.167 1.00 98.38 88 ARG A CA 1
ATOM 692 C C . ARG A 1 88 ? 13.528 3.217 -16.906 1.00 98.38 88 ARG A C 1
ATOM 694 O O . ARG A 1 88 ? 12.687 2.875 -16.077 1.00 98.38 88 ARG A O 1
ATOM 701 N N . ASP A 1 89 ? 14.827 3.003 -16.733 1.00 98.31 89 ASP A N 1
ATOM 702 C CA . ASP A 1 89 ? 15.368 2.267 -15.586 1.00 98.31 89 ASP A CA 1
ATOM 703 C C . ASP A 1 89 ? 15.226 3.071 -14.275 1.00 98.31 89 ASP A C 1
ATOM 705 O O . ASP A 1 89 ? 14.908 2.523 -13.212 1.00 98.31 89 ASP A O 1
ATOM 709 N N . GLN A 1 90 ? 15.353 4.400 -14.349 1.00 98.56 90 GLN A N 1
ATOM 710 C CA . GLN A 1 90 ? 15.058 5.300 -13.230 1.00 98.56 90 GLN A CA 1
ATOM 711 C C . GLN A 1 90 ? 13.576 5.260 -12.835 1.00 98.56 90 GLN A C 1
ATOM 713 O O . GLN A 1 90 ? 13.255 5.186 -11.646 1.00 98.56 90 GLN A O 1
ATOM 718 N N . LEU A 1 91 ? 12.664 5.297 -13.811 1.00 98.50 91 LEU A N 1
ATOM 719 C CA . LEU A 1 91 ? 11.225 5.179 -13.563 1.00 98.50 91 LEU A CA 1
ATOM 720 C C . LEU A 1 91 ? 10.867 3.811 -12.980 1.00 98.50 91 LEU A C 1
ATOM 722 O O . LEU A 1 91 ? 10.067 3.737 -12.047 1.00 98.50 91 LEU A O 1
ATOM 726 N N . MET A 1 92 ? 11.498 2.741 -13.466 1.00 98.06 92 MET A N 1
ATOM 727 C CA . MET A 1 92 ? 11.333 1.397 -12.918 1.00 98.06 92 MET A CA 1
ATOM 728 C C . MET A 1 92 ? 11.721 1.355 -11.435 1.00 98.06 92 MET A C 1
ATOM 730 O O . MET A 1 92 ? 10.935 0.889 -10.614 1.00 98.06 92 MET A O 1
ATOM 734 N N . THR A 1 93 ? 12.870 1.937 -11.081 1.00 98.38 93 THR A N 1
ATOM 735 C CA . THR A 1 93 ? 13.344 2.027 -9.688 1.00 98.38 93 THR A CA 1
ATOM 736 C C . THR A 1 93 ? 12.393 2.841 -8.801 1.00 98.38 93 THR A C 1
ATOM 738 O O . THR A 1 93 ? 12.093 2.460 -7.668 1.00 98.38 93 THR A O 1
ATOM 741 N N . LYS A 1 94 ? 11.865 3.967 -9.303 1.00 98.56 94 LYS A N 1
ATOM 742 C CA . LYS A 1 94 ? 10.866 4.761 -8.565 1.00 98.56 94 LYS A CA 1
ATOM 743 C C . LYS A 1 94 ? 9.586 3.963 -8.320 1.00 98.56 94 LYS A C 1
ATOM 745 O O . LYS A 1 94 ? 9.064 3.983 -7.208 1.00 98.56 94 LYS A O 1
ATOM 750 N N . ASN A 1 95 ? 9.113 3.224 -9.321 1.00 98.06 95 ASN A N 1
ATOM 751 C CA . ASN A 1 95 ? 7.911 2.404 -9.196 1.00 98.06 95 ASN A CA 1
ATOM 752 C C . ASN A 1 95 ? 8.082 1.257 -8.190 1.00 98.06 95 ASN A C 1
ATOM 754 O O . ASN A 1 95 ? 7.155 0.991 -7.426 1.00 98.06 95 ASN A O 1
ATOM 758 N N . THR A 1 96 ? 9.248 0.606 -8.132 1.00 98.50 96 THR A N 1
ATOM 759 C CA . THR A 1 96 ? 9.513 -0.445 -7.131 1.00 98.50 96 THR A CA 1
ATOM 760 C C . THR A 1 96 ? 9.558 0.111 -5.708 1.00 98.50 96 THR A C 1
ATOM 762 O O . THR A 1 96 ? 9.035 -0.512 -4.780 1.00 98.50 96 THR A O 1
ATOM 765 N N . ASN A 1 97 ? 10.120 1.310 -5.528 1.00 98.50 97 ASN A N 1
ATOM 766 C CA . ASN A 1 97 ? 10.155 1.976 -4.224 1.00 98.50 97 ASN A CA 1
ATOM 767 C C . ASN A 1 97 ? 8.746 2.374 -3.766 1.00 98.50 97 ASN A C 1
ATOM 769 O O . ASN A 1 97 ? 8.353 2.050 -2.649 1.00 98.50 97 ASN A O 1
ATOM 773 N N . LEU A 1 98 ? 7.948 2.978 -4.654 1.00 98.62 98 LEU A N 1
ATOM 774 C CA . LEU A 1 98 ? 6.552 3.329 -4.367 1.00 98.62 98 LEU A CA 1
ATOM 775 C C . LEU A 1 98 ? 5.693 2.097 -4.051 1.00 98.62 98 LEU A C 1
ATOM 777 O O . LEU A 1 98 ? 4.850 2.151 -3.158 1.00 98.62 98 LEU A O 1
ATOM 781 N N . ALA A 1 99 ? 5.911 0.975 -4.744 1.00 98.25 99 ALA A N 1
ATOM 782 C CA . ALA A 1 99 ? 5.238 -0.282 -4.424 1.00 98.25 99 ALA A CA 1
ATOM 783 C C . ALA A 1 99 ? 5.583 -0.760 -3.003 1.00 98.25 99 ALA A C 1
ATOM 785 O O . ALA A 1 99 ? 4.690 -1.139 -2.248 1.00 98.25 99 ALA A O 1
ATOM 786 N N . THR A 1 100 ? 6.853 -0.652 -2.607 1.00 98.19 100 THR A N 1
ATOM 787 C CA . THR A 1 100 ? 7.311 -1.009 -1.256 1.00 98.19 100 THR A CA 1
ATOM 788 C C . THR A 1 100 ? 6.693 -0.099 -0.189 1.00 98.19 100 THR A C 1
ATOM 790 O O . THR A 1 100 ? 6.194 -0.588 0.824 1.00 98.19 100 THR A O 1
ATOM 793 N N . GLU A 1 101 ? 6.671 1.218 -0.412 1.00 98.44 101 GLU A N 1
ATOM 794 C CA . GLU A 1 101 ? 6.036 2.180 0.502 1.00 98.44 101 GLU A CA 1
ATOM 795 C C . GLU A 1 101 ? 4.534 1.916 0.654 1.00 98.44 101 GLU A C 1
ATOM 797 O O . GLU A 1 101 ? 4.004 1.925 1.768 1.00 98.44 101 GLU A O 1
ATOM 802 N N . ARG A 1 102 ? 3.844 1.623 -0.454 1.00 98.50 102 ARG A N 1
ATOM 803 C CA . ARG A 1 102 ? 2.426 1.252 -0.446 1.00 98.50 102 ARG A CA 1
ATOM 804 C C . ARG A 1 102 ? 2.178 0.013 0.415 1.00 98.50 102 ARG A C 1
ATOM 806 O O . ARG A 1 102 ? 1.245 0.018 1.216 1.00 98.50 102 ARG A O 1
ATOM 813 N N . ASP A 1 103 ? 2.997 -1.024 0.282 1.00 98.50 103 ASP A N 1
ATOM 814 C CA . ASP A 1 103 ? 2.823 -2.279 1.024 1.00 98.50 103 ASP A CA 1
ATOM 815 C C . ASP A 1 103 ? 3.118 -2.092 2.530 1.00 98.50 103 ASP A C 1
ATOM 817 O O . ASP A 1 103 ? 2.416 -2.630 3.396 1.00 98.50 103 ASP A O 1
ATOM 821 N N . GLN A 1 104 ? 4.089 -1.236 2.868 1.00 98.56 104 GLN A N 1
ATOM 822 C CA . GLN A 1 104 ? 4.348 -0.821 4.251 1.00 98.56 104 GLN A CA 1
ATOM 823 C C . GLN A 1 104 ? 3.172 -0.037 4.850 1.00 98.56 104 GLN A C 1
ATOM 825 O O . GLN A 1 104 ? 2.770 -0.295 5.988 1.00 98.56 104 GLN A O 1
ATOM 830 N N . LEU A 1 105 ? 2.603 0.911 4.100 1.00 98.62 105 LEU A N 1
ATOM 831 C CA . LEU A 1 105 ? 1.426 1.671 4.531 1.00 98.62 105 LEU A CA 1
ATOM 832 C C . LEU A 1 105 ? 0.201 0.767 4.693 1.00 98.62 105 LEU A C 1
ATOM 834 O O . LEU A 1 105 ? -0.537 0.914 5.666 1.00 98.62 105 LEU A O 1
ATOM 838 N N . MET A 1 106 ? 0.016 -0.202 3.795 1.00 98.19 106 MET A N 1
ATOM 839 C CA . MET A 1 106 ? -1.044 -1.202 3.906 1.00 98.19 106 MET A CA 1
ATOM 840 C C . MET A 1 106 ? -0.921 -1.989 5.216 1.00 98.19 106 MET A C 1
ATOM 842 O O . MET A 1 106 ? -1.896 -2.086 5.957 1.00 98.19 106 MET A O 1
ATOM 846 N N . THR A 1 107 ? 0.286 -2.449 5.554 1.00 98.38 107 THR A N 1
ATOM 847 C CA . THR A 1 107 ? 0.559 -3.171 6.809 1.00 98.38 107 THR A CA 1
ATOM 848 C C . THR A 1 107 ? 0.289 -2.310 8.051 1.00 98.38 107 THR A C 1
ATOM 850 O O . THR A 1 107 ? -0.301 -2.767 9.030 1.00 98.38 107 THR A O 1
ATOM 853 N N . LYS A 1 108 ? 0.681 -1.029 8.031 1.00 98.62 108 LYS A N 1
ATOM 854 C CA . LYS A 1 108 ? 0.375 -0.101 9.135 1.00 98.62 108 LYS A CA 1
ATOM 855 C C . LYS A 1 108 ? -1.131 0.091 9.307 1.00 98.62 108 LYS A C 1
ATOM 857 O O . LYS A 1 108 ? -1.624 0.057 10.432 1.00 98.62 108 LYS A O 1
ATOM 862 N N . ASN A 1 109 ? -1.866 0.239 8.207 1.00 98.31 109 ASN A N 1
ATOM 863 C CA . ASN A 1 109 ? -3.315 0.413 8.243 1.00 98.31 109 ASN A CA 1
ATOM 864 C C . ASN A 1 109 ? -4.042 -0.827 8.780 1.00 98.31 109 ASN A C 1
ATOM 866 O O . ASN A 1 109 ? -4.990 -0.679 9.549 1.00 98.31 109 ASN A O 1
ATOM 870 N N . THR A 1 110 ? -3.599 -2.042 8.438 1.00 98.50 110 THR A N 1
ATOM 871 C CA . THR A 1 110 ? -4.189 -3.277 8.985 1.00 98.50 110 THR A CA 1
ATOM 872 C C . THR A 1 110 ? -3.946 -3.416 10.488 1.00 98.50 110 THR A C 1
ATOM 874 O O . THR A 1 110 ? -4.845 -3.828 11.225 1.00 98.50 110 THR A O 1
ATOM 877 N N . ASN A 1 111 ? -2.765 -3.016 10.967 1.00 98.44 111 ASN A N 1
ATOM 878 C CA . ASN A 1 111 ? -2.448 -3.035 12.396 1.00 98.44 111 ASN A CA 1
ATOM 879 C C . ASN A 1 111 ? -3.301 -2.019 13.168 1.00 98.44 111 ASN A C 1
ATOM 881 O O . ASN A 1 111 ? -3.936 -2.381 14.155 1.00 98.44 111 ASN A O 1
ATOM 885 N N . LEU A 1 112 ? -3.409 -0.783 12.665 1.00 98.62 112 LEU A N 1
ATOM 886 C CA . LEU A 1 112 ? -4.263 0.251 13.261 1.00 98.62 112 LEU A CA 1
ATOM 887 C C . LEU A 1 112 ? -5.744 -0.150 13.280 1.00 98.62 112 LEU A C 1
ATOM 889 O O . LEU A 1 112 ? -6.442 0.121 14.255 1.00 98.62 112 LEU A O 1
ATOM 893 N N . ALA A 1 113 ? -6.234 -0.818 12.230 1.00 98.38 113 ALA A N 1
ATOM 894 C CA . ALA A 1 113 ? -7.595 -1.353 12.211 1.00 98.38 113 ALA A CA 1
ATOM 895 C C . ALA A 1 113 ? -7.805 -2.399 13.319 1.00 98.38 113 ALA A C 1
ATOM 897 O O . ALA A 1 113 ? -8.807 -2.349 14.029 1.00 98.38 113 ALA A O 1
ATOM 898 N N . THR A 1 114 ? -6.825 -3.281 13.527 1.00 98.25 114 THR A N 1
ATOM 899 C CA . THR A 1 114 ? -6.865 -4.296 14.589 1.00 98.25 114 THR A CA 1
ATOM 900 C C . THR A 1 114 ? -6.863 -3.658 15.982 1.00 98.25 114 THR A C 1
ATOM 902 O O . THR A 1 114 ? -7.679 -4.024 16.827 1.00 98.25 114 THR A O 1
ATOM 905 N N . GLU A 1 115 ? -6.000 -2.668 16.226 1.00 98.44 115 GLU A N 1
ATOM 906 C CA . GLU A 1 115 ? -5.960 -1.926 17.496 1.00 98.44 115 GLU A CA 1
ATOM 907 C C . GLU A 1 115 ? -7.278 -1.195 17.772 1.00 98.44 115 GLU A C 1
ATOM 909 O O . GLU A 1 115 ? -7.806 -1.244 18.886 1.00 98.44 115 GLU A O 1
ATOM 914 N N . ARG A 1 116 ? -7.856 -0.555 16.748 1.00 98.56 116 ARG A N 1
ATOM 915 C CA . ARG A 1 116 ? -9.162 0.104 16.848 1.00 98.56 116 ARG A CA 1
ATOM 916 C C . ARG A 1 116 ? -10.252 -0.882 17.270 1.00 98.56 116 ARG A C 1
ATOM 918 O O . ARG A 1 116 ? -11.047 -0.561 18.152 1.00 98.56 116 ARG A O 1
ATOM 925 N N . ASP A 1 117 ? -10.292 -2.066 16.671 1.00 98.56 117 ASP A N 1
ATOM 926 C CA . ASP A 1 117 ? -11.325 -3.067 16.954 1.00 98.56 117 ASP A CA 1
ATOM 927 C C . ASP A 1 117 ? -11.155 -3.674 18.365 1.00 98.56 117 ASP A C 1
ATOM 929 O O . ASP A 1 117 ? -12.133 -3.891 19.093 1.00 98.56 117 ASP A O 1
ATOM 933 N N . GLN A 1 118 ? -9.908 -3.848 18.818 1.00 98.56 118 GLN A N 1
ATOM 934 C CA . GLN A 1 118 ? -9.597 -4.230 20.201 1.00 98.56 118 GLN A CA 1
ATOM 935 C C . GLN A 1 118 ? -10.058 -3.165 21.207 1.00 98.56 118 GLN A C 1
ATOM 937 O O . GLN A 1 118 ? -10.707 -3.487 22.208 1.00 98.56 118 GLN A O 1
ATOM 942 N N . LEU A 1 119 ? -9.769 -1.888 20.939 1.00 98.62 119 LEU A N 1
ATOM 943 C CA . LEU A 1 119 ? -10.205 -0.775 21.785 1.00 98.62 119 LEU A CA 1
ATOM 944 C C . LEU A 1 119 ? -11.730 -0.646 21.814 1.00 98.62 119 LEU A C 1
ATOM 946 O O . LEU A 1 119 ? -12.301 -0.416 22.880 1.00 98.62 119 LEU A O 1
ATOM 950 N N . MET A 1 120 ? -12.401 -0.855 20.679 1.00 98.12 120 MET A N 1
ATOM 951 C CA . MET A 1 120 ? -13.863 -0.859 20.593 1.00 98.12 120 MET A CA 1
ATOM 952 C C . MET A 1 120 ? -14.474 -1.950 21.480 1.00 98.12 120 MET A C 1
ATOM 954 O O . MET A 1 120 ? -15.414 -1.688 22.237 1.00 98.12 120 MET A O 1
ATOM 958 N N . THR A 1 121 ? -13.902 -3.154 21.444 1.00 98.44 121 THR A N 1
ATOM 959 C CA . THR A 1 121 ? -14.327 -4.274 22.294 1.00 98.44 121 THR A CA 1
ATOM 960 C C . THR A 1 121 ? -14.151 -3.932 23.773 1.00 98.44 121 THR A C 1
ATOM 962 O O . THR A 1 121 ? -15.082 -4.076 24.567 1.00 98.44 121 THR A O 1
ATOM 965 N N . LYS A 1 122 ? -12.982 -3.395 24.150 1.00 98.62 122 LYS A N 1
ATOM 966 C CA . LYS A 1 122 ? -12.707 -2.972 25.529 1.00 98.62 122 LYS A CA 1
ATOM 967 C C . LYS A 1 122 ? -13.684 -1.893 26.002 1.00 98.62 122 LYS A C 1
ATOM 969 O O . LYS A 1 122 ? -14.194 -1.985 27.115 1.00 98.62 122 LYS A O 1
ATOM 974 N N . ASN A 1 123 ? -13.977 -0.902 25.162 1.00 98.31 123 ASN A N 1
ATOM 975 C CA . ASN A 1 123 ? -14.914 0.167 25.494 1.00 98.31 123 ASN A CA 1
ATOM 976 C C . ASN A 1 123 ? -16.345 -0.359 25.684 1.00 98.31 123 ASN A C 1
ATOM 978 O O . ASN A 1 123 ? -17.025 0.028 26.628 1.00 98.31 123 ASN A O 1
ATOM 982 N N . THR A 1 124 ? -16.779 -1.294 24.836 1.00 98.50 124 THR A N 1
ATOM 983 C CA . THR A 1 124 ? -18.095 -1.940 24.958 1.00 98.50 124 THR A CA 1
ATOM 984 C C . THR A 1 124 ? -18.229 -2.682 26.289 1.00 98.50 124 THR A C 1
ATOM 986 O O . THR A 1 124 ? -19.227 -2.520 26.991 1.00 98.50 124 THR A O 1
ATOM 989 N N . ASN A 1 125 ? -17.192 -3.426 26.686 1.00 98.44 125 ASN A N 1
ATOM 990 C CA . ASN A 1 125 ? -17.166 -4.126 27.972 1.00 98.44 125 ASN A CA 1
ATOM 991 C C . ASN A 1 125 ? -17.203 -3.155 29.161 1.00 98.44 125 ASN A C 1
ATOM 993 O O . ASN A 1 125 ? -17.951 -3.384 30.108 1.00 98.44 125 ASN A O 1
ATOM 997 N N . LEU A 1 126 ? -16.457 -2.047 29.097 1.00 98.44 126 LEU A N 1
ATOM 998 C CA . LEU A 1 126 ? -16.465 -1.021 30.146 1.00 98.44 126 LEU A CA 1
ATOM 999 C C . LEU A 1 126 ? -17.829 -0.333 30.282 1.00 98.44 126 LEU A C 1
ATOM 1001 O O . LEU A 1 126 ? -18.273 -0.063 31.396 1.00 98.44 126 LEU A O 1
ATOM 1005 N N . ILE A 1 127 ? -18.516 -0.069 29.168 1.00 98.31 127 ILE A N 1
ATOM 1006 C CA . ILE A 1 127 ? -19.880 0.478 29.184 1.00 98.31 127 ILE A CA 1
ATOM 1007 C C . ILE A 1 127 ? -20.835 -0.507 29.863 1.00 98.31 127 ILE A C 1
ATOM 1009 O O . ILE A 1 127 ? -21.640 -0.104 30.705 1.00 98.31 127 ILE A O 1
ATOM 1013 N N . LEU A 1 128 ? -20.730 -1.797 29.535 1.00 98.31 128 LEU A N 1
ATOM 1014 C CA . LEU A 1 128 ? -21.550 -2.831 30.159 1.00 98.31 128 LEU A CA 1
ATOM 1015 C C . LEU A 1 128 ? -21.301 -2.906 31.671 1.00 98.31 128 LEU A C 1
ATOM 1017 O O . LEU A 1 128 ? -22.251 -2.889 32.452 1.00 98.31 128 LEU A O 1
ATOM 1021 N N . GLU A 1 129 ? -20.038 -2.937 32.089 1.00 98.25 129 GLU A N 1
ATOM 1022 C CA . GLU A 1 129 ? -19.656 -2.981 33.502 1.00 98.25 129 GLU A CA 1
ATOM 1023 C C . GLU A 1 129 ? -20.145 -1.746 34.266 1.00 98.25 129 GLU A C 1
ATOM 1025 O O . GLU A 1 129 ? -20.721 -1.875 35.350 1.00 98.25 129 GLU A O 1
ATOM 1030 N N . LYS A 1 130 ? -20.003 -0.553 33.675 1.00 98.44 130 LYS A N 1
ATOM 1031 C CA . LYS A 1 130 ? -20.521 0.693 34.246 1.00 98.44 130 LYS A CA 1
ATOM 1032 C C . LYS A 1 130 ? -22.030 0.617 34.477 1.00 98.44 130 LYS A C 1
ATOM 1034 O O . LYS A 1 130 ? -22.488 0.913 35.579 1.00 98.44 130 LYS A O 1
ATOM 1039 N N . ASN A 1 131 ? -22.792 0.194 33.470 1.00 98.25 131 ASN A N 1
ATOM 1040 C CA . ASN A 1 131 ? -24.249 0.096 33.571 1.00 98.25 131 ASN A CA 1
ATOM 1041 C C . ASN A 1 131 ? -24.675 -0.910 34.656 1.00 98.25 131 ASN A C 1
ATOM 1043 O O . ASN A 1 131 ? -25.617 -0.662 35.411 1.00 98.25 131 ASN A O 1
ATOM 1047 N N . LEU A 1 132 ? -23.957 -2.032 34.777 1.00 98.19 132 LEU A N 1
ATOM 1048 C CA . LEU A 1 132 ? -24.190 -3.018 35.836 1.00 98.19 132 LEU A CA 1
ATOM 1049 C C . LEU A 1 132 ? -23.902 -2.443 37.226 1.00 98.19 132 LEU A C 1
ATOM 1051 O O . LEU A 1 132 ? -24.674 -2.672 38.163 1.00 98.19 132 LEU A O 1
ATOM 1055 N N . LEU A 1 133 ? -22.811 -1.690 37.370 1.00 98.25 133 LEU A N 1
ATOM 1056 C CA . LEU A 1 133 ? -22.449 -1.058 38.634 1.00 98.25 133 LEU A CA 1
ATOM 1057 C C . LEU A 1 133 ? -23.475 0.004 39.042 1.00 98.25 133 LEU A C 1
ATOM 1059 O O . LEU A 1 133 ? -23.863 0.061 40.207 1.00 98.25 133 LEU A O 1
ATOM 1063 N N . GLU A 1 134 ? -23.968 0.787 38.086 1.00 98.19 134 GLU A N 1
ATOM 1064 C CA . GLU A 1 134 ? -25.004 1.794 38.309 1.00 98.19 134 GLU A CA 1
ATOM 1065 C C . GLU A 1 134 ? -26.324 1.154 38.763 1.00 98.19 134 GLU A C 1
ATOM 1067 O O . GLU A 1 134 ? -26.928 1.584 39.750 1.00 98.19 134 GLU A O 1
ATOM 1072 N N . SER A 1 135 ? -26.722 0.041 38.138 1.00 97.94 135 SER A N 1
ATOM 1073 C CA . SER A 1 135 ? -27.872 -0.746 38.595 1.00 97.94 135 SER A CA 1
ATOM 1074 C C . SER A 1 135 ? -27.678 -1.285 40.017 1.00 97.94 135 SER A C 1
ATOM 1076 O O . SER A 1 135 ? -28.614 -1.248 40.820 1.00 97.94 135 SER A O 1
ATOM 1078 N N . ARG A 1 136 ? -26.479 -1.782 40.351 1.00 98.00 136 ARG A N 1
ATOM 1079 C CA . ARG A 1 136 ? -26.165 -2.296 41.694 1.00 98.00 136 ARG A CA 1
ATOM 1080 C C . ARG A 1 136 ? -26.222 -1.188 42.741 1.00 98.00 136 ARG A C 1
ATOM 1082 O O . ARG A 1 136 ? -26.834 -1.373 43.787 1.00 98.00 136 ARG A O 1
ATOM 1089 N N . TYR A 1 137 ? -25.622 -0.040 42.451 1.00 97.75 137 TYR A N 1
ATOM 1090 C CA . TYR A 1 137 ? -25.604 1.112 43.344 1.00 97.75 137 TYR A CA 1
ATOM 1091 C C . TYR A 1 137 ? -27.022 1.602 43.670 1.00 97.75 137 TYR A C 1
ATOM 1093 O O . TYR A 1 137 ? -27.371 1.777 44.839 1.00 97.75 137 TYR A O 1
ATOM 1101 N N . ASN A 1 138 ? -27.877 1.719 42.650 1.00 97.38 138 ASN A N 1
ATOM 1102 C CA . ASN A 1 138 ? -29.275 2.109 42.826 1.00 97.38 138 ASN A CA 1
ATOM 1103 C C . ASN A 1 138 ? -30.069 1.102 43.674 1.00 97.38 138 ASN A C 1
ATOM 1105 O O . ASN A 1 138 ? -30.940 1.498 44.450 1.00 97.38 138 ASN A O 1
ATOM 1109 N N . ALA A 1 139 ? -29.772 -0.195 43.558 1.00 97.12 139 ALA A N 1
ATOM 1110 C CA . ALA A 1 139 ? -30.372 -1.213 44.415 1.00 97.12 139 ALA A CA 1
ATOM 1111 C C . ALA A 1 139 ? -29.935 -1.051 45.882 1.00 97.12 139 ALA A C 1
ATOM 1113 O O . ALA A 1 139 ? -30.787 -1.099 46.767 1.00 97.12 139 ALA A O 1
ATOM 1114 N N . THR A 1 140 ? -28.651 -0.780 46.142 1.00 97.12 140 THR A N 1
ATOM 1115 C CA . THR A 1 140 ? -28.144 -0.528 47.502 1.00 97.12 140 THR A CA 1
ATOM 1116 C C . THR A 1 140 ? -28.817 0.685 48.143 1.00 97.12 140 THR A C 1
ATOM 1118 O O . THR A 1 140 ? -29.273 0.595 49.278 1.00 97.12 140 THR A O 1
ATOM 1121 N N . ILE A 1 141 ? -28.979 1.791 47.406 1.00 97.00 141 ILE A N 1
ATOM 1122 C CA . ILE A 1 141 ? -29.696 2.974 47.917 1.00 97.00 141 ILE A CA 1
ATOM 1123 C C . ILE A 1 141 ? -31.130 2.620 48.329 1.00 97.00 141 ILE A C 1
ATOM 1125 O O . ILE A 1 141 ? -31.599 3.064 49.378 1.00 97.00 141 ILE A O 1
ATOM 1129 N N . LYS A 1 142 ? -31.836 1.815 47.524 1.00 97.12 142 LYS A N 1
ATOM 1130 C CA . LYS A 1 142 ? -33.200 1.375 47.855 1.00 97.12 142 LYS A CA 1
ATOM 1131 C C . LYS A 1 142 ? -33.230 0.518 49.118 1.00 97.12 142 LYS A C 1
ATOM 1133 O O . LYS A 1 142 ? -34.143 0.683 49.920 1.00 97.12 142 LYS A O 1
ATOM 1138 N N . VAL A 1 143 ? -32.247 -0.363 49.311 1.00 96.88 143 VAL A N 1
ATOM 1139 C CA . VAL A 1 143 ? -32.125 -1.165 50.539 1.00 96.88 143 VAL A CA 1
ATOM 1140 C C . VAL A 1 143 ? -31.933 -0.261 51.757 1.00 96.88 143 VAL A C 1
ATOM 1142 O O . VAL A 1 143 ? -32.669 -0.402 52.730 1.00 96.88 143 VAL A O 1
ATOM 1145 N N . ASP A 1 144 ? -31.036 0.723 51.685 1.00 96.62 144 ASP A N 1
ATOM 1146 C CA . ASP A 1 144 ? -30.814 1.695 52.762 1.00 96.62 144 ASP A CA 1
ATOM 1147 C C . ASP A 1 144 ? -32.081 2.498 53.098 1.00 96.62 144 ASP A C 1
ATOM 1149 O O . ASP A 1 144 ? -32.391 2.743 54.268 1.00 96.62 144 ASP A O 1
ATOM 1153 N N . GLN A 1 145 ? -32.836 2.909 52.075 1.00 96.31 145 GLN A N 1
ATOM 1154 C CA . GLN A 1 145 ? -34.113 3.603 52.252 1.00 96.31 145 GLN A CA 1
ATOM 1155 C C . GLN A 1 145 ? -35.151 2.702 52.923 1.00 96.31 145 GLN A C 1
ATOM 1157 O O . GLN A 1 145 ? -35.771 3.117 53.903 1.00 96.31 145 GLN A O 1
ATOM 1162 N N . LEU A 1 146 ? -35.304 1.464 52.447 1.00 95.94 146 LEU A N 1
ATOM 1163 C CA . LEU A 1 146 ? -36.217 0.490 53.040 1.00 95.94 146 LEU A CA 1
ATOM 1164 C C . LEU A 1 146 ? -35.856 0.219 54.498 1.00 95.94 146 LEU A C 1
ATOM 1166 O O . LEU A 1 146 ? -36.738 0.265 55.351 1.00 95.94 146 LEU A O 1
ATOM 1170 N N . GLN A 1 147 ? -34.571 0.055 54.810 1.00 95.75 147 GLN A N 1
ATOM 1171 C CA . GLN A 1 147 ? -34.108 -0.157 56.178 1.00 95.75 147 GLN A CA 1
ATOM 1172 C C . GLN A 1 147 ? -34.474 1.018 57.091 1.00 95.75 147 GLN A C 1
ATOM 1174 O O . GLN A 1 147 ? -34.963 0.811 58.200 1.00 95.75 147 GLN A O 1
ATOM 1179 N N . LYS A 1 148 ? -34.296 2.261 56.624 1.00 95.81 148 LYS A N 1
ATOM 1180 C CA . LYS A 1 148 ? -34.704 3.459 57.379 1.00 95.81 148 LYS A CA 1
ATOM 1181 C C . LYS A 1 148 ? -36.213 3.495 57.608 1.00 95.81 148 LYS A C 1
ATOM 1183 O O . LYS A 1 148 ? -36.647 3.742 58.733 1.00 95.81 148 LYS A O 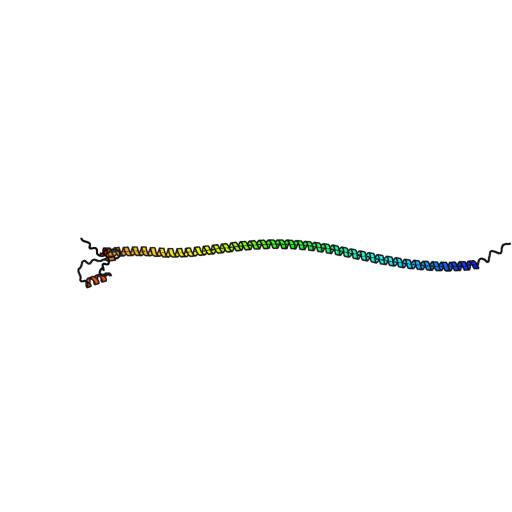1
ATOM 1188 N N . THR A 1 149 ? -37.010 3.217 56.573 1.00 95.62 149 THR A N 1
ATOM 1189 C CA . THR A 1 149 ? -38.475 3.172 56.710 1.00 95.62 149 THR A CA 1
ATOM 1190 C C . THR A 1 149 ? -38.912 2.071 57.671 1.00 95.62 149 THR A C 1
ATOM 1192 O O . THR A 1 149 ? -39.717 2.333 58.561 1.00 95.62 149 THR A O 1
ATOM 1195 N N . PHE A 1 150 ? -38.314 0.883 57.581 1.00 94.38 150 PHE A N 1
ATOM 1196 C CA . PHE A 1 150 ? -38.588 -0.237 58.471 1.00 94.38 150 PHE A CA 1
ATOM 1197 C C . PHE A 1 150 ? -38.289 0.119 59.929 1.00 94.38 150 PHE A C 1
ATOM 1199 O O . PHE A 1 150 ? -39.172 -0.001 60.775 1.00 94.38 150 PHE A O 1
ATOM 1206 N N . SER A 1 151 ? -37.101 0.663 60.214 1.00 94.56 151 SER A N 1
ATOM 1207 C CA . SER A 1 151 ? -36.739 1.128 61.558 1.00 94.56 151 SER A CA 1
ATOM 1208 C C . SER A 1 151 ? -37.719 2.174 62.092 1.00 94.56 151 SER A C 1
ATOM 1210 O O . SER A 1 151 ? -38.083 2.125 63.264 1.00 94.56 151 SER A O 1
ATOM 1212 N N . SER A 1 152 ? -38.189 3.096 61.244 1.00 95.06 152 SER A N 1
ATOM 1213 C CA . SER A 1 152 ? -39.174 4.106 61.654 1.00 95.06 152 SER A CA 1
ATOM 1214 C C . SER A 1 152 ? -40.550 3.509 61.978 1.00 95.06 152 SER A C 1
ATOM 1216 O O . SER A 1 152 ? -41.170 3.903 62.965 1.00 95.06 152 SER A O 1
ATOM 1218 N N . VAL A 1 153 ? -41.007 2.521 61.198 1.00 93.38 153 VAL A N 1
ATOM 1219 C CA . VAL A 1 153 ? -42.286 1.828 61.416 1.00 93.38 153 VAL A CA 1
ATOM 1220 C C . VAL A 1 153 ? -42.228 1.002 62.695 1.00 93.38 153 VAL A C 1
ATOM 1222 O O . VAL A 1 153 ? -43.135 1.090 63.518 1.00 93.38 153 VAL A O 1
ATOM 1225 N N . VAL A 1 154 ? -41.144 0.248 62.892 1.00 94.50 154 VAL A N 1
ATOM 1226 C CA . VAL A 1 154 ? -40.932 -0.540 64.110 1.00 94.50 154 VAL A CA 1
ATOM 1227 C C . VAL A 1 154 ? -40.875 0.371 65.334 1.00 94.50 154 VAL A C 1
ATOM 1229 O O . VAL A 1 154 ? -41.574 0.107 66.306 1.00 94.50 154 VAL A O 1
ATOM 1232 N N . ALA A 1 155 ? -40.113 1.469 65.286 1.00 94.75 155 ALA A N 1
ATOM 1233 C CA . ALA A 1 155 ? -40.032 2.415 66.399 1.00 94.75 155 ALA A CA 1
ATOM 1234 C C . ALA A 1 155 ? -41.407 2.995 66.768 1.00 94.75 155 ALA A C 1
ATOM 1236 O O . ALA A 1 155 ? -41.745 3.056 67.948 1.00 94.75 155 ALA A O 1
ATOM 1237 N N . LYS A 1 156 ? -42.219 3.366 65.769 1.00 94.56 156 LYS A N 1
ATOM 1238 C CA . LYS A 1 156 ? -43.585 3.857 65.988 1.00 94.56 156 LYS A CA 1
ATOM 1239 C C . LYS A 1 156 ? -44.492 2.785 66.600 1.00 94.56 156 LYS A C 1
ATOM 1241 O O . LYS A 1 156 ? -45.162 3.055 67.589 1.00 94.56 156 LYS A O 1
ATOM 1246 N N . ALA A 1 157 ? -44.491 1.570 66.056 1.00 93.12 157 ALA A N 1
ATOM 1247 C CA . ALA A 1 157 ? -45.305 0.479 66.589 1.00 93.12 157 ALA A CA 1
ATOM 1248 C C . ALA A 1 157 ? -44.927 0.154 68.044 1.00 93.12 157 ALA A C 1
ATOM 1250 O O . ALA A 1 157 ? -45.797 -0.042 68.889 1.00 93.12 157 ALA A O 1
ATOM 1251 N N . VAL A 1 158 ? -43.631 0.171 68.370 1.00 93.38 158 VAL A N 1
ATOM 1252 C CA . VAL A 1 158 ? -43.161 -0.032 69.746 1.00 93.38 158 VAL A CA 1
ATOM 1253 C C . VAL A 1 158 ? -43.645 1.079 70.682 1.00 93.38 158 VAL A C 1
ATOM 1255 O O . VAL A 1 158 ? -44.079 0.784 71.794 1.00 93.38 158 VAL A O 1
ATOM 1258 N N . GLN A 1 159 ? -43.653 2.339 70.234 1.00 93.00 159 GLN A N 1
ATOM 1259 C CA . GLN A 1 159 ? -44.241 3.449 71.001 1.00 93.00 159 GLN A CA 1
ATOM 1260 C C . GLN A 1 159 ? -45.749 3.268 71.248 1.00 93.00 159 GLN A C 1
ATOM 1262 O O . GLN A 1 159 ? -46.248 3.679 72.291 1.00 93.00 159 GLN A O 1
ATOM 1267 N N . GLU A 1 160 ? -46.466 2.624 70.325 1.00 92.12 160 GLU A N 1
ATOM 1268 C CA . GLU A 1 160 ? -47.897 2.303 70.440 1.00 92.12 160 GLU A CA 1
ATOM 1269 C C . GLU A 1 160 ? -48.178 1.032 71.275 1.00 92.12 160 GLU A C 1
ATOM 1271 O O . GLU A 1 160 ? -49.325 0.596 71.382 1.00 92.12 160 GLU A O 1
ATOM 1276 N N . GLY A 1 161 ? -47.150 0.435 71.892 1.00 91.62 161 GLY A N 1
ATOM 1277 C CA . GLY A 1 161 ? -47.278 -0.715 72.793 1.00 91.62 161 GLY A CA 1
ATOM 1278 C C . GLY A 1 161 ? -47.116 -2.086 72.130 1.00 91.62 161 GLY A C 1
ATOM 1279 O O . GLY A 1 161 ? -47.377 -3.104 72.770 1.00 91.62 161 GLY A O 1
ATOM 1280 N N . TRP A 1 162 ? -46.674 -2.146 70.870 1.00 95.06 162 TRP A N 1
ATOM 1281 C CA . TRP A 1 162 ? -46.337 -3.410 70.209 1.00 95.06 162 TRP A CA 1
ATOM 1282 C C . TRP A 1 162 ? -44.938 -3.891 70.621 1.00 95.06 162 TRP A C 1
ATOM 1284 O O . TRP A 1 162 ? -43.992 -3.114 70.719 1.00 95.06 162 TRP A O 1
ATOM 1294 N N . LYS A 1 163 ? -44.757 -5.196 70.810 1.00 93.00 163 LYS A N 1
ATOM 1295 C CA . LYS A 1 163 ? -43.445 -5.821 71.016 1.00 93.00 163 LYS A CA 1
ATOM 1296 C C . LYS A 1 163 ? -42.854 -6.220 69.664 1.00 93.00 163 LYS A C 1
ATOM 1298 O O . LYS A 1 163 ? -43.495 -6.930 68.897 1.00 93.00 163 LYS A O 1
ATOM 1303 N N . PHE A 1 164 ? -41.630 -5.790 69.368 1.00 92.44 164 PHE A N 1
ATOM 1304 C CA . PHE A 1 164 ? -40.904 -6.227 68.174 1.00 92.44 164 PHE A CA 1
ATOM 1305 C C . PHE A 1 164 ? -39.996 -7.411 68.502 1.00 92.44 164 PHE A C 1
ATOM 1307 O O . PHE A 1 164 ? -39.180 -7.332 69.419 1.00 92.44 164 PHE A O 1
ATOM 1314 N N . PHE A 1 165 ? -40.098 -8.493 67.732 1.00 90.00 165 PHE A N 1
ATOM 1315 C CA . PHE A 1 165 ? -39.194 -9.633 67.850 1.00 90.00 165 PHE A CA 1
ATOM 1316 C C . PHE A 1 165 ? -38.884 -10.230 66.477 1.00 90.00 165 PHE A C 1
ATOM 1318 O O . PHE A 1 165 ? -39.784 -10.581 65.709 1.00 90.00 165 PHE A O 1
ATOM 1325 N N . LYS A 1 166 ? -37.581 -10.355 66.187 1.00 88.00 166 LYS A N 1
ATOM 1326 C CA . LYS A 1 166 ? -37.002 -10.737 64.889 1.00 88.00 166 LYS A CA 1
ATOM 1327 C C . LYS A 1 166 ? -37.468 -9.829 63.750 1.00 88.00 166 LYS A C 1
ATOM 1329 O O . LYS A 1 166 ? -36.770 -8.885 63.416 1.00 88.00 166 LYS A O 1
ATOM 1334 N N . ASN A 1 167 ? -38.621 -10.118 63.161 1.00 88.94 167 ASN A N 1
ATOM 1335 C CA . ASN A 1 167 ? -39.180 -9.361 62.042 1.00 88.94 167 ASN A CA 1
ATOM 1336 C C . ASN A 1 167 ? -40.711 -9.257 62.111 1.00 88.94 167 ASN A C 1
ATOM 1338 O O . ASN A 1 167 ? -41.362 -8.997 61.102 1.00 88.94 167 ASN A O 1
ATOM 1342 N N . SER A 1 168 ? -41.274 -9.489 63.296 1.00 90.81 168 SER A N 1
ATOM 1343 C CA . SER A 1 168 ? -42.711 -9.481 63.551 1.00 90.81 168 SER A CA 1
ATOM 1344 C C . SER A 1 168 ? -43.025 -8.547 64.715 1.00 90.81 168 SER A C 1
ATOM 1346 O O . SER A 1 168 ? -42.224 -8.389 65.642 1.00 90.81 168 SER A O 1
ATOM 1348 N N . LEU A 1 169 ? -44.201 -7.929 64.650 1.00 93.00 169 LEU A N 1
ATOM 1349 C CA . LEU A 1 169 ? -44.762 -7.101 65.709 1.00 93.00 169 LEU A CA 1
ATOM 1350 C C . LEU A 1 169 ? -45.875 -7.883 66.405 1.00 93.00 169 LEU A C 1
ATOM 1352 O O . LEU A 1 169 ? -46.731 -8.468 65.746 1.00 93.00 169 LEU A O 1
ATOM 1356 N N . TYR A 1 170 ? -45.861 -7.871 67.732 1.00 93.31 170 TYR A N 1
ATOM 1357 C CA . TYR A 1 170 ? -46.789 -8.606 68.582 1.00 93.31 170 TYR A CA 1
ATOM 1358 C C . TYR A 1 170 ? -47.520 -7.626 69.490 1.00 93.31 170 TYR A C 1
ATOM 1360 O O . TYR A 1 170 ? -46.897 -6.760 70.098 1.00 93.31 170 TYR A O 1
ATOM 1368 N N . TYR A 1 171 ? -48.832 -7.776 69.614 1.00 93.00 171 TYR A N 1
ATOM 1369 C CA . TYR A 1 171 ? -49.639 -6.990 70.540 1.00 93.00 171 TYR A CA 1
ATOM 1370 C C . TYR A 1 171 ? -50.230 -7.910 71.601 1.00 93.00 171 TYR A C 1
ATOM 1372 O O . TYR A 1 171 ? -50.790 -8.955 71.272 1.00 93.00 171 TYR A O 1
ATOM 1380 N N . ILE A 1 172 ? -50.095 -7.529 72.869 1.00 91.12 172 ILE A N 1
ATOM 1381 C CA . ILE A 1 172 ? -50.606 -8.302 74.002 1.00 91.12 172 ILE A CA 1
ATOM 1382 C C . ILE A 1 172 ? -51.783 -7.524 74.591 1.00 91.12 172 ILE A C 1
ATOM 1384 O O . ILE A 1 172 ? -51.590 -6.467 75.187 1.00 91.12 172 ILE A O 1
ATOM 1388 N N . SER A 1 173 ? -53.001 -8.037 74.392 1.00 89.88 173 SER A N 1
ATOM 1389 C CA . SER A 1 173 ? -54.212 -7.466 74.993 1.00 89.88 173 SER A CA 1
ATOM 1390 C C . SER A 1 173 ? -54.179 -7.628 76.512 1.00 89.88 173 SER A C 1
ATOM 1392 O O . SER A 1 173 ? -53.812 -8.687 77.017 1.00 89.88 173 SER A O 1
ATOM 1394 N N . THR A 1 174 ? -54.605 -6.596 77.238 1.00 86.81 174 THR A N 1
ATOM 1395 C CA . THR A 1 174 ? -54.825 -6.652 78.691 1.00 86.81 174 THR A CA 1
ATOM 1396 C C . THR A 1 174 ? -56.241 -7.098 79.063 1.00 86.81 174 THR A C 1
ATOM 1398 O O . THR A 1 174 ? -56.490 -7.417 80.222 1.00 86.81 174 THR A O 1
ATOM 1401 N N . GLY A 1 175 ? -57.173 -7.112 78.104 1.00 85.50 175 GLY A N 1
ATOM 1402 C CA . GLY A 1 175 ? -58.547 -7.580 78.290 1.00 85.50 175 GLY A CA 1
ATOM 1403 C C . GLY A 1 175 ? -58.734 -9.030 77.841 1.00 85.50 175 GLY A C 1
ATOM 1404 O O . GLY A 1 175 ? -58.140 -9.453 76.845 1.00 85.50 175 GLY A O 1
ATOM 1405 N N . GLU A 1 176 ? -59.591 -9.764 78.550 1.00 88.06 176 GLU A N 1
ATOM 1406 C CA . GLU A 1 176 ? -59.973 -11.143 78.231 1.00 88.06 176 GLU A CA 1
ATOM 1407 C C . GLU A 1 176 ? -61.245 -11.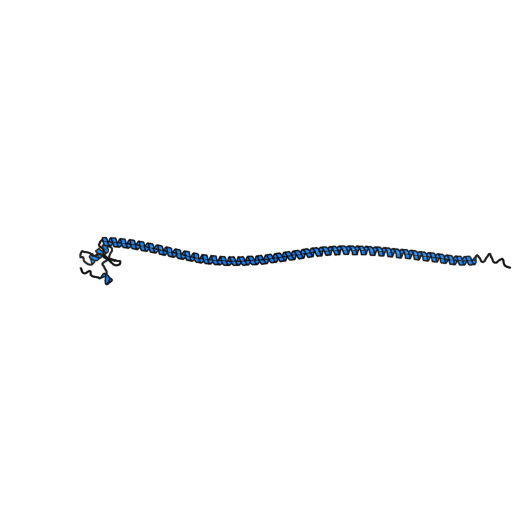165 77.369 1.00 88.06 176 GLU A C 1
ATOM 1409 O O . GLU A 1 176 ? -62.262 -10.570 77.727 1.00 88.06 176 GLU A O 1
ATOM 1414 N N . THR A 1 177 ? -61.196 -11.851 76.226 1.00 91.44 177 THR A N 1
ATOM 1415 C CA . THR A 1 177 ? -62.331 -12.031 75.304 1.00 91.44 177 THR A CA 1
ATOM 1416 C C . THR A 1 177 ? -62.375 -13.466 74.779 1.00 91.44 177 THR A C 1
ATOM 1418 O O . THR A 1 177 ? -61.437 -14.243 74.973 1.00 91.44 177 THR A O 1
ATOM 1421 N N . ASN A 1 178 ? -63.474 -13.855 74.124 1.00 94.19 178 ASN A N 1
ATOM 1422 C CA . ASN A 1 178 ? -63.527 -15.151 73.448 1.00 94.19 178 ASN A CA 1
ATOM 1423 C C . ASN A 1 178 ? -62.708 -15.130 72.145 1.00 94.19 178 ASN A C 1
ATOM 1425 O O . ASN A 1 178 ? -62.458 -14.080 71.559 1.00 94.19 178 ASN A O 1
ATOM 1429 N N . TRP A 1 179 ? -62.337 -16.313 71.650 1.00 93.31 179 TRP A N 1
ATOM 1430 C CA . TRP A 1 179 ? -61.436 -16.457 70.500 1.00 93.31 179 TRP A CA 1
ATOM 1431 C C . TRP A 1 179 ? -61.901 -15.714 69.236 1.00 93.31 179 TRP A C 1
ATOM 1433 O O . TRP A 1 179 ? -61.079 -15.175 68.493 1.00 93.31 179 TRP A O 1
ATOM 1443 N N . HIS A 1 180 ? -63.214 -15.679 68.977 1.00 95.00 180 HIS A N 1
ATOM 1444 C CA . HIS A 1 180 ? -63.768 -15.005 67.804 1.00 95.00 180 HIS A CA 1
ATOM 1445 C C . HIS A 1 180 ? -63.597 -13.485 67.904 1.00 95.00 180 HIS A C 1
ATOM 1447 O O . HIS A 1 180 ? -63.125 -12.859 66.955 1.00 95.00 180 HIS A O 1
ATOM 1453 N N . GLU A 1 181 ? -63.925 -12.913 69.063 1.00 94.94 181 GLU A N 1
ATOM 1454 C CA . GLU A 1 181 ? -63.760 -11.487 69.353 1.00 94.94 181 GLU A CA 1
ATOM 1455 C C . GLU A 1 181 ? -62.287 -11.073 69.373 1.00 94.94 181 GLU A C 1
ATOM 1457 O O . GLU A 1 181 ? -61.934 -10.083 68.734 1.00 94.94 181 GLU A O 1
ATOM 1462 N N . SER A 1 182 ? -61.403 -11.858 70.004 1.00 94.44 182 SER A N 1
ATOM 1463 C CA . SER A 1 182 ? -59.962 -11.568 70.008 1.00 94.44 182 SER A CA 1
ATOM 1464 C C . SER A 1 182 ? -59.395 -11.523 68.587 1.00 94.44 182 SER A C 1
ATOM 1466 O O . SER A 1 182 ? -58.622 -10.632 68.243 1.00 94.44 182 SER A O 1
ATOM 1468 N N . ARG A 1 183 ? -59.806 -12.460 67.720 1.00 94.94 183 ARG A N 1
ATOM 1469 C CA . ARG A 1 183 ? -59.369 -12.474 66.319 1.00 94.94 183 ARG A CA 1
ATOM 1470 C C . ARG A 1 183 ? -59.900 -11.283 65.527 1.00 94.94 183 ARG A C 1
ATOM 1472 O O . ARG A 1 183 ? -59.183 -10.759 64.673 1.00 94.94 183 ARG A O 1
ATOM 1479 N N . GLN A 1 184 ? -61.143 -10.873 65.780 1.00 95.31 184 GLN A N 1
ATOM 1480 C CA . GLN A 1 184 ? -61.700 -9.668 65.169 1.00 95.31 184 GLN A CA 1
ATOM 1481 C C . GLN A 1 184 ? -60.948 -8.409 65.617 1.00 95.31 184 GLN A C 1
ATOM 1483 O O . GLN A 1 184 ? -60.638 -7.587 64.758 1.00 95.31 184 GLN A O 1
ATOM 1488 N N . ASP A 1 185 ? -60.581 -8.285 66.898 1.00 93.94 185 ASP A N 1
ATOM 1489 C CA . ASP A 1 185 ? -59.765 -7.165 67.393 1.00 93.94 185 ASP A CA 1
ATOM 1490 C C . ASP A 1 185 ? -58.386 -7.127 66.712 1.00 93.94 185 ASP A C 1
ATOM 1492 O O . ASP A 1 185 ? -58.006 -6.094 66.156 1.00 93.94 185 ASP A O 1
ATOM 1496 N N . CYS A 1 186 ? -57.674 -8.262 66.634 1.00 93.88 186 CYS A N 1
ATOM 1497 C CA . CYS A 1 186 ? -56.393 -8.331 65.919 1.00 93.88 186 CYS A CA 1
ATOM 1498 C C . CYS A 1 186 ? -56.527 -7.878 64.457 1.00 93.88 186 CYS A C 1
ATOM 1500 O O . CYS A 1 186 ? -55.728 -7.067 63.987 1.00 93.88 186 CYS A O 1
ATOM 1502 N N . ARG A 1 187 ? -57.564 -8.343 63.749 1.00 95.31 187 ARG A N 1
ATOM 1503 C CA . ARG A 1 187 ? -57.837 -7.947 62.357 1.00 95.31 187 ARG A CA 1
ATOM 1504 C C . ARG A 1 187 ? -58.216 -6.480 62.223 1.00 95.31 187 ARG A C 1
ATOM 1506 O O . ARG A 1 187 ? -57.784 -5.838 61.270 1.00 95.31 187 ARG A O 1
ATOM 1513 N N . GLY A 1 188 ? -58.957 -5.938 63.187 1.00 94.25 188 GLY A N 1
ATOM 1514 C CA . GLY A 1 188 ? -59.265 -4.510 63.272 1.00 94.25 188 GLY A CA 1
ATOM 1515 C C . GLY A 1 188 ? -58.011 -3.641 63.401 1.00 94.25 188 GLY A C 1
ATOM 1516 O O . GLY A 1 188 ? -57.983 -2.525 62.892 1.00 94.25 188 GLY A O 1
ATOM 1517 N N . ARG A 1 189 ? -56.943 -4.179 64.002 1.00 91.56 189 ARG A N 1
ATOM 1518 C CA . ARG A 1 189 ? -55.618 -3.542 64.117 1.00 91.56 189 ARG A CA 1
ATOM 1519 C C . ARG A 1 189 ? -54.688 -3.819 62.927 1.00 91.56 189 ARG A C 1
ATOM 1521 O O . ARG A 1 189 ? -53.540 -3.387 62.949 1.00 91.56 189 ARG A O 1
ATOM 1528 N N . GLY A 1 190 ? -55.152 -4.537 61.902 1.00 92.38 190 GLY A N 1
ATOM 1529 C CA . GLY A 1 190 ? -54.339 -4.919 60.742 1.00 92.38 190 GLY A CA 1
ATOM 1530 C C . GLY A 1 190 ? -53.399 -6.109 60.979 1.00 92.38 190 GLY A C 1
ATOM 1531 O O . GLY A 1 190 ? -52.449 -6.288 60.220 1.00 92.38 190 GLY A O 1
ATOM 1532 N N . ALA A 1 191 ? -53.653 -6.918 62.010 1.00 93.94 191 ALA A N 1
ATOM 1533 C CA . ALA A 1 191 ? -52.910 -8.133 62.348 1.00 93.94 191 ALA A CA 1
ATOM 1534 C C . ALA A 1 191 ? -53.819 -9.386 62.310 1.00 93.94 191 ALA A C 1
ATOM 1536 O O . ALA A 1 191 ? -54.982 -9.328 61.916 1.00 93.94 191 ALA A O 1
ATOM 1537 N N . ASP A 1 192 ? -53.306 -10.545 62.720 1.00 96.31 192 ASP A N 1
ATOM 1538 C CA . ASP A 1 192 ? -54.109 -11.738 63.035 1.00 96.31 192 ASP A CA 1
ATOM 1539 C C . ASP A 1 192 ? -53.593 -12.322 64.363 1.00 96.31 192 ASP A C 1
ATOM 1541 O O . ASP A 1 192 ? -52.545 -11.902 64.863 1.00 96.31 192 ASP A O 1
ATOM 1545 N N . LEU A 1 193 ? -54.335 -13.259 64.955 1.00 94.38 193 LEU A N 1
ATOM 1546 C CA . LEU A 1 193 ? -53.887 -13.954 66.161 1.00 94.38 193 LEU A CA 1
ATOM 1547 C C . LEU A 1 193 ? -52.535 -14.630 65.920 1.00 94.38 193 LEU A C 1
ATOM 1549 O O . LEU A 1 193 ? -52.297 -15.215 64.861 1.00 94.38 193 LEU A O 1
ATOM 1553 N N . VAL A 1 194 ? -51.665 -14.564 66.930 1.00 93.12 194 VAL A N 1
ATOM 1554 C CA . VAL A 1 194 ? -50.312 -15.114 66.849 1.00 93.12 194 VAL A CA 1
ATOM 1555 C C . VAL A 1 194 ? -50.350 -16.619 66.575 1.00 93.12 194 VAL A C 1
ATOM 1557 O O . VAL A 1 194 ? -51.054 -17.379 67.240 1.00 93.12 194 VAL A O 1
ATOM 1560 N N . ILE A 1 195 ? -49.563 -17.047 65.590 1.00 92.12 195 ILE A N 1
ATOM 1561 C CA . ILE A 1 195 ? -49.277 -18.454 65.321 1.00 92.12 195 ILE A CA 1
ATOM 1562 C C . ILE A 1 195 ? -47.810 -18.653 65.658 1.00 92.12 195 ILE A C 1
ATOM 1564 O O . ILE A 1 195 ? -46.939 -18.158 64.946 1.00 92.12 195 ILE A O 1
ATOM 1568 N N . ILE A 1 196 ? -47.553 -19.368 66.747 1.00 90.25 196 ILE A N 1
ATOM 1569 C CA . ILE A 1 196 ? -46.196 -19.598 67.231 1.00 90.25 196 ILE A CA 1
ATOM 1570 C C . ILE A 1 196 ? -45.556 -20.682 66.366 1.00 90.25 196 ILE A C 1
ATOM 1572 O O . ILE A 1 196 ? -45.954 -21.846 66.418 1.00 90.25 196 ILE A O 1
ATOM 1576 N N . ASN A 1 197 ? -44.566 -20.295 65.562 1.00 88.81 197 ASN A N 1
ATOM 1577 C CA . ASN A 1 197 ? -43.941 -21.173 64.568 1.00 88.81 197 ASN A CA 1
ATOM 1578 C C . ASN A 1 197 ? -42.536 -21.641 64.972 1.00 88.81 197 ASN A C 1
ATOM 1580 O O . ASN A 1 197 ? -41.905 -22.408 64.246 1.00 88.81 197 ASN A O 1
ATOM 1584 N N . SER A 1 198 ? -42.013 -21.180 66.111 1.00 88.31 198 SER A N 1
ATOM 1585 C CA . SER A 1 198 ? -40.671 -21.543 66.573 1.00 88.31 198 SER A CA 1
ATOM 1586 C C . SER A 1 198 ? -40.588 -21.679 68.089 1.00 88.31 198 SER A C 1
ATOM 1588 O O . SER A 1 198 ? -41.352 -21.063 68.834 1.00 88.31 198 SER A O 1
ATOM 1590 N N . ARG A 1 199 ? -39.629 -22.482 68.565 1.00 87.12 199 ARG A N 1
ATOM 1591 C CA . ARG A 1 199 ? -39.390 -22.655 70.005 1.00 87.12 199 ARG A CA 1
ATOM 1592 C C . ARG A 1 199 ? -38.952 -21.341 70.653 1.00 87.12 199 ARG A C 1
ATOM 1594 O O . ARG A 1 199 ? -39.320 -21.077 71.791 1.00 87.12 199 ARG A O 1
ATOM 1601 N N . GLU A 1 200 ? -38.202 -20.523 69.923 1.00 86.81 200 GLU A N 1
ATOM 1602 C CA . GLU A 1 2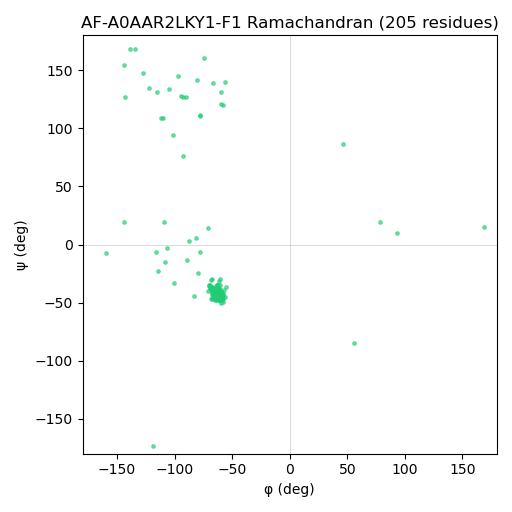00 ? -37.724 -19.217 70.377 1.00 86.81 200 GLU A CA 1
ATOM 1603 C C . GLU A 1 200 ? -38.867 -18.207 70.542 1.00 86.81 200 GLU A C 1
ATOM 1605 O O . GLU A 1 200 ? -38.783 -17.328 71.389 1.00 86.81 200 GLU A O 1
ATOM 1610 N N . GLU A 1 201 ? -39.937 -18.329 69.756 1.00 87.50 201 GLU A N 1
ATOM 1611 C CA . GLU A 1 201 ? -41.139 -17.490 69.865 1.00 87.50 201 GLU A CA 1
ATOM 1612 C C . GLU A 1 201 ? -42.071 -17.955 71.000 1.00 87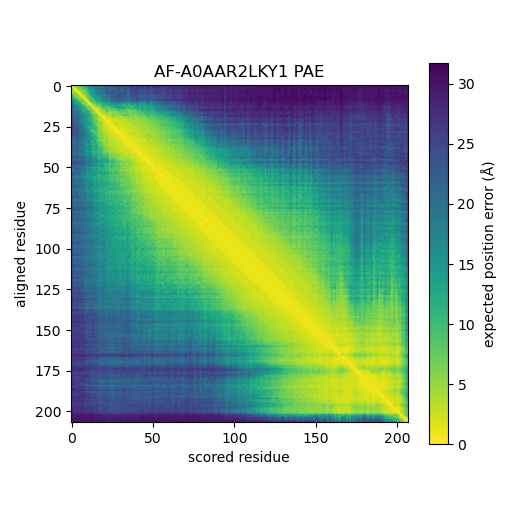.50 201 GLU A C 1
ATOM 1614 O O . GLU A 1 201 ? -42.808 -17.161 71.570 1.00 87.50 201 GLU A O 1
ATOM 1619 N N . GLN A 1 202 ? -41.999 -19.234 71.383 1.00 86.62 202 GLN A N 1
ATOM 1620 C CA . GLN A 1 202 ? -42.828 -19.844 72.431 1.00 86.62 202 GLN A CA 1
ATOM 1621 C C . GLN A 1 202 ? -42.372 -19.515 73.869 1.00 86.62 202 GLN A C 1
ATOM 1623 O O . GLN A 1 202 ? -43.034 -19.934 74.825 1.00 86.62 202 GLN A O 1
ATOM 1628 N N . VAL A 1 203 ? -41.232 -18.835 74.049 1.00 77.75 203 VAL A N 1
ATOM 1629 C CA . VAL A 1 203 ? -40.598 -18.637 75.363 1.00 77.75 203 VAL A CA 1
ATOM 1630 C C . VAL A 1 203 ? -41.546 -17.901 76.313 1.00 77.75 203 VAL A C 1
ATOM 1632 O O . VAL A 1 203 ? -41.981 -16.785 76.050 1.00 77.75 203 VAL A O 1
ATOM 1635 N N . ARG A 1 204 ? -41.858 -18.538 77.447 1.00 58.16 204 ARG A N 1
ATOM 1636 C CA . ARG A 1 204 ? -42.603 -17.920 78.548 1.00 58.16 204 ARG A CA 1
ATOM 1637 C C . ARG A 1 204 ? -41.644 -17.029 79.337 1.00 58.16 204 ARG A C 1
ATOM 1639 O O . ARG A 1 204 ? -40.760 -17.568 80.006 1.00 58.16 204 ARG A O 1
ATOM 1646 N N . GLU A 1 205 ? -41.810 -15.708 79.272 1.00 54.56 205 GLU A N 1
ATOM 1647 C CA . GLU A 1 205 ? -41.274 -14.828 80.320 1.00 54.56 205 GLU A CA 1
ATOM 1648 C C . GLU A 1 205 ? -41.896 -15.291 81.647 1.00 54.56 205 GLU A C 1
ATOM 1650 O O . GLU A 1 205 ? -43.114 -15.430 81.768 1.00 54.56 205 GLU A O 1
ATOM 1655 N N . ARG A 1 206 ? -41.038 -15.689 82.587 1.00 45.03 206 ARG A N 1
ATOM 1656 C CA . ARG A 1 206 ? -41.414 -16.072 83.946 1.00 45.03 206 ARG A CA 1
ATOM 1657 C C . ARG A 1 206 ? -41.065 -14.851 84.791 1.00 45.03 206 ARG A C 1
ATOM 1659 O O . ARG A 1 206 ? -39.888 -14.682 85.102 1.00 45.03 206 ARG A O 1
ATOM 1666 N N . ASP A 1 207 ? -42.050 -13.987 85.016 1.00 40.91 207 ASP A N 1
ATOM 1667 C CA . ASP A 1 207 ? -41.959 -12.911 86.011 1.00 40.91 207 ASP A CA 1
ATOM 1668 C C . ASP A 1 207 ? -41.747 -13.496 87.419 1.00 40.91 207 ASP A C 1
ATOM 1670 O O . ASP A 1 207 ? -42.292 -14.598 87.695 1.00 40.91 207 ASP A O 1
#

Radius of gyration: 78.85 Å; Cα contacts (8 Å, |Δi|>4): 29; chains: 1; bounding box: 148×39×215 Å

Mean predicted aligned error: 13.93 Å

Sequence (207 aa):
MCLYIFSELSTAGRRCFIQTAVCLALLCVLLLTVITVLWIKVTAQSDQLETSYTNLTIERDQLMTKNTNLTAERDQLQTSYTNLTIERDQLMTKNTNLATERDQLMTKNTNLATERDQLMTKNTNLILEKNLLESRYNATIKVDQLQKTFSSVVAKAVQEGWKFFKNSLYYISTGETNWHESRQDCRGRGADLVIINSREEQVRERD